Protein AF-A0A6N9C062-F1 (afdb_monomer)

Mean predicted aligned error: 14.15 Å

Solvent-accessible surface area (backbone atoms only — not comparable to full-atom values): 20048 Å² total; per-residue (Å²): 133,69,76,73,81,67,61,72,78,55,40,79,81,46,91,50,61,70,44,20,34,52,21,55,72,69,53,62,83,85,48,50,71,57,30,52,51,39,40,73,65,50,91,46,69,70,39,15,42,58,18,42,70,62,58,81,56,60,67,63,46,44,54,60,61,73,42,89,74,58,91,93,42,66,67,55,53,51,42,42,18,41,44,46,34,73,73,47,66,92,50,93,57,46,78,35,68,62,20,31,48,33,39,22,71,76,52,78,46,69,67,43,47,64,67,38,80,52,34,56,59,34,36,54,47,48,69,68,48,80,53,64,65,63,38,43,52,52,51,68,68,64,42,49,64,66,40,31,53,31,28,28,65,71,20,65,88,75,34,68,68,51,19,48,53,27,45,52,53,53,51,48,52,51,50,52,51,50,52,48,52,51,44,51,53,50,50,54,54,49,46,62,50,42,75,65,64,54,90,88,42,96,54,39,69,64,50,51,56,49,52,51,54,55,48,53,52,41,50,53,47,47,53,55,47,26,63,69,31,47,76,44,75,43,86,52,79,66,60,67,67,52,59,75,68,67,65,70,88,78,75,79,70,75,74,77,71,74,96,66,73,93,46,77,63,64,56,48,56,54,49,52,49,49,54,50,50,51,50,44,47,51,50,70,76,43,67,80,80,56,89,62,61,65,65,56,55,50,51,53,51,50,53,50,51,53,49,50,60,47,38,75,76,50,72,65,56,71,70,56,52,50,53,46,52,57,50,51,52,52,43,49,54,52,50,56,50,48,55,50,51,52,49,54,50,52,58,61,73,75,108

pLDDT: mean 88.66, std 11.9, range [42.66, 98.38]

Radius of gyration: 37.52 Å; Cα contacts (8 Å, |Δi|>4): 324; chains: 1; bounding box: 82×38×111 Å

Structure (mmCIF, N/CA/C/O backbone):
data_AF-A0A6N9C062-F1
#
_entry.id   AF-A0A6N9C062-F1
#
loop_
_atom_site.group_PDB
_atom_site.id
_atom_site.type_symbol
_atom_site.label_atom_id
_atom_site.label_alt_id
_atom_site.label_comp_id
_atom_site.label_asym_id
_atom_site.label_entity_id
_atom_site.label_seq_id
_atom_site.pdbx_PDB_ins_code
_atom_site.Cartn_x
_atom_site.Cartn_y
_atom_site.Cartn_z
_atom_site.occupancy
_atom_site.B_iso_or_equiv
_atom_site.auth_seq_id
_atom_site.auth_comp_id
_atom_site.auth_asym_id
_atom_site.auth_atom_id
_atom_site.pdbx_PDB_model_num
ATOM 1 N N . MET A 1 1 ? -23.090 7.976 60.625 1.00 50.47 1 MET A N 1
ATOM 2 C CA . MET A 1 1 ? -22.065 7.245 59.839 1.00 50.47 1 MET A CA 1
ATOM 3 C C . MET A 1 1 ? -22.376 5.749 59.607 1.00 50.47 1 MET A C 1
ATOM 5 O O . MET A 1 1 ? -21.544 5.067 59.032 1.00 50.47 1 MET A O 1
ATOM 9 N N . LEU A 1 2 ? -23.580 5.238 59.929 1.00 49.06 2 LEU A N 1
ATOM 10 C CA . LEU A 1 2 ? -23.982 3.831 59.689 1.00 49.06 2 LEU A CA 1
ATOM 11 C C . LEU A 1 2 ? -24.607 3.562 58.301 1.00 49.06 2 LEU A C 1
ATOM 13 O O . LEU A 1 2 ? -24.741 2.414 57.893 1.00 49.06 2 LEU A O 1
ATOM 17 N N . SER A 1 3 ? -24.940 4.603 57.529 1.00 47.22 3 SER A N 1
ATOM 18 C CA . SER A 1 3 ? -25.564 4.475 56.198 1.00 47.22 3 SER A CA 1
ATOM 19 C C . SER A 1 3 ? -24.627 3.950 55.100 1.00 47.22 3 SER A C 1
ATOM 21 O O . SER A 1 3 ? -25.086 3.638 54.004 1.00 47.22 3 SER A O 1
ATOM 23 N N . ARG A 1 4 ? -23.319 3.834 55.373 1.00 53.72 4 ARG A N 1
ATOM 24 C CA . ARG A 1 4 ? -22.340 3.241 54.444 1.00 53.72 4 ARG A CA 1
ATOM 25 C C . ARG A 1 4 ? -22.218 1.718 54.582 1.00 53.72 4 ARG A C 1
ATOM 27 O O . ARG A 1 4 ? -21.830 1.083 53.612 1.00 53.72 4 ARG A O 1
ATOM 34 N N . LEU A 1 5 ? -22.600 1.139 55.726 1.00 54.47 5 LEU A N 1
ATOM 35 C CA . LEU A 1 5 ? -22.515 -0.310 55.985 1.00 54.47 5 LEU A CA 1
ATOM 36 C C . LEU A 1 5 ? -23.709 -1.105 55.428 1.00 54.47 5 LEU A C 1
ATOM 38 O O . LEU A 1 5 ? -23.596 -2.305 55.220 1.00 54.47 5 LEU A O 1
ATOM 42 N N . PHE A 1 6 ? -24.821 -0.434 55.113 1.00 57.72 6 PHE A N 1
ATOM 43 C CA . PHE A 1 6 ? -26.004 -1.037 54.482 1.00 57.72 6 PHE A CA 1
ATOM 44 C C . PHE A 1 6 ? -26.252 -0.508 53.066 1.00 57.72 6 PHE A C 1
ATOM 46 O O . PHE A 1 6 ? -27.400 -0.433 52.617 1.00 57.72 6 PHE A O 1
ATOM 53 N N . ARG A 1 7 ? -25.197 -0.111 52.339 1.00 59.00 7 ARG A N 1
ATOM 54 C CA . ARG A 1 7 ? -25.345 0.140 50.901 1.00 59.00 7 ARG A CA 1
ATOM 55 C C . ARG A 1 7 ? -25.704 -1.190 50.243 1.00 59.00 7 ARG A C 1
ATOM 57 O O . ARG A 1 7 ? -24.865 -2.076 50.119 1.00 59.00 7 ARG A O 1
ATOM 64 N N . ARG A 1 8 ? -26.987 -1.340 49.897 1.00 66.31 8 ARG A N 1
ATOM 65 C CA . ARG A 1 8 ? -27.501 -2.467 49.112 1.00 66.31 8 ARG A CA 1
ATOM 66 C C . ARG A 1 8 ? -26.583 -2.654 47.908 1.00 66.31 8 ARG A C 1
ATOM 68 O O . ARG A 1 8 ? -26.268 -1.666 47.247 1.00 66.31 8 ARG A O 1
ATOM 75 N N . LYS A 1 9 ? -26.165 -3.900 47.653 1.00 70.44 9 LYS A N 1
ATOM 76 C CA . LYS A 1 9 ? -25.384 -4.233 46.458 1.00 70.44 9 LYS A CA 1
ATOM 77 C C . LYS A 1 9 ? -26.089 -3.623 45.235 1.00 70.44 9 LYS A C 1
ATOM 79 O O . LYS A 1 9 ? -27.315 -3.775 45.139 1.00 70.44 9 LYS A O 1
ATOM 84 N N . PRO A 1 10 ? -25.361 -2.894 44.373 1.00 76.12 10 PRO A N 1
ATOM 85 C CA . PRO A 1 10 ? -25.954 -2.296 43.190 1.00 76.12 10 PRO A CA 1
ATOM 86 C C . PRO A 1 10 ? -26.599 -3.397 42.341 1.00 76.12 10 PRO A C 1
ATOM 88 O O . PRO A 1 10 ? -26.093 -4.518 42.267 1.00 76.12 10 PRO A O 1
ATOM 91 N N . LYS A 1 11 ? -27.776 -3.108 41.783 1.00 87.50 11 LYS A N 1
ATOM 92 C CA . LYS A 1 11 ? -28.572 -4.076 41.021 1.00 87.50 11 LYS A CA 1
ATOM 93 C C . LYS A 1 11 ? -28.403 -3.823 39.529 1.00 87.50 11 LYS A C 1
ATOM 95 O O . LYS A 1 11 ? -28.388 -2.673 39.103 1.00 87.50 11 LYS A O 1
ATOM 100 N N . LEU A 1 12 ? -28.402 -4.894 38.737 1.00 89.25 12 LEU A N 1
ATOM 101 C CA . LEU A 1 12 ? -28.382 -4.814 37.269 1.00 89.25 12 LEU A CA 1
ATOM 102 C C . LEU A 1 12 ? -29.623 -4.121 36.683 1.00 89.25 12 LEU A C 1
ATOM 104 O O . LEU A 1 12 ? -29.603 -3.710 35.537 1.00 89.25 12 LEU A O 1
ATOM 108 N N . THR A 1 13 ? -30.696 -3.962 37.460 1.00 90.56 13 THR A N 1
ATOM 109 C CA . THR A 1 13 ? -31.937 -3.287 37.047 1.00 90.56 13 THR A CA 1
ATOM 110 C C . THR A 1 13 ? -32.099 -1.896 37.675 1.00 90.56 13 THR A C 1
ATOM 112 O O . THR A 1 13 ? -33.218 -1.391 37.749 1.00 90.56 13 THR A O 1
ATOM 115 N N . ASP A 1 14 ? -31.036 -1.308 38.240 1.00 93.00 14 ASP A N 1
ATOM 116 C CA . ASP A 1 14 ? -31.103 0.046 38.810 1.00 93.00 14 ASP A CA 1
ATOM 117 C C . ASP A 1 14 ? -31.407 1.074 37.702 1.00 93.00 14 ASP A C 1
ATOM 119 O O . ASP A 1 14 ? -30.973 0.919 36.559 1.00 93.00 14 ASP A O 1
ATOM 123 N N . ALA A 1 15 ? -32.169 2.123 38.017 1.00 91.94 15 ALA A N 1
ATOM 124 C CA . AL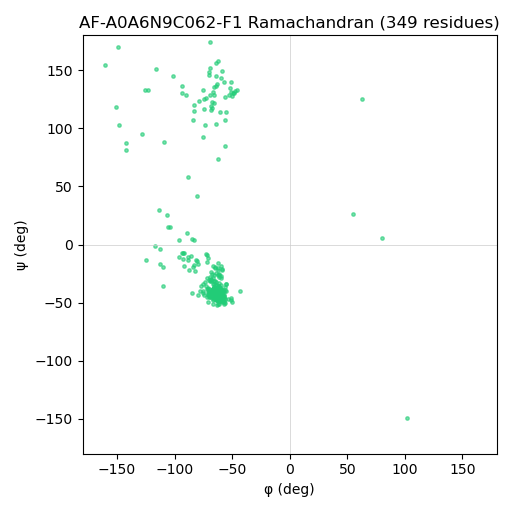A A 1 15 ? -32.501 3.164 37.046 1.00 91.94 15 ALA A CA 1
ATOM 125 C C . ALA A 1 15 ? -31.252 3.957 36.615 1.00 91.94 15 ALA A C 1
ATOM 127 O O . ALA A 1 15 ? -31.158 4.389 35.466 1.00 91.94 15 ALA A O 1
ATOM 128 N N . ASP A 1 16 ? -30.272 4.100 37.512 1.00 94.38 16 ASP A N 1
ATOM 129 C CA . ASP A 1 16 ? -29.013 4.798 37.254 1.00 94.38 16 ASP A CA 1
ATOM 130 C C . ASP A 1 16 ? -27.997 3.883 36.545 1.00 94.38 16 ASP A C 1
ATOM 132 O O . ASP A 1 16 ? -27.577 2.853 37.081 1.00 94.38 16 ASP A O 1
ATOM 136 N N . ALA A 1 17 ? -27.562 4.286 35.347 1.00 95.50 17 ALA A N 1
ATOM 137 C CA . ALA A 1 17 ? -26.579 3.556 34.547 1.00 95.50 17 ALA A CA 1
ATOM 138 C C . ALA A 1 17 ? -25.234 3.380 35.269 1.00 95.50 17 ALA A C 1
ATOM 140 O O . ALA A 1 17 ? -24.619 2.319 35.169 1.00 95.50 17 ALA A O 1
ATOM 141 N N . SER A 1 18 ? -24.802 4.365 36.065 1.00 95.19 18 SER A N 1
ATOM 142 C CA . SER A 1 18 ? -23.543 4.272 36.816 1.00 95.19 18 SER A CA 1
ATOM 143 C C . SER A 1 18 ? -23.599 3.132 37.832 1.00 95.19 18 SER A C 1
ATOM 145 O O . SER A 1 18 ? -22.660 2.346 37.949 1.00 95.19 18 SER A O 1
ATOM 147 N N . ARG A 1 19 ? -24.742 2.978 38.512 1.00 94.50 19 ARG A N 1
ATOM 148 C CA . ARG A 1 19 ? -24.969 1.874 39.454 1.00 94.50 19 ARG A CA 1
ATOM 149 C C . ARG A 1 19 ? -25.099 0.533 38.749 1.00 94.50 19 ARG A C 1
ATOM 151 O O . ARG A 1 19 ? -24.580 -0.455 39.261 1.00 94.50 19 ARG A O 1
ATOM 158 N N . ARG A 1 20 ? -25.746 0.476 37.580 1.00 96.12 20 ARG A N 1
ATOM 159 C CA . ARG A 1 20 ? -25.780 -0.758 36.775 1.00 96.12 20 ARG A CA 1
ATOM 160 C C . ARG A 1 20 ? -24.378 -1.180 36.344 1.00 96.12 20 ARG A C 1
ATOM 162 O O . ARG A 1 20 ? -24.033 -2.349 36.478 1.00 96.12 20 ARG A O 1
ATOM 169 N N . ARG A 1 21 ? -23.533 -0.237 35.921 1.00 96.31 21 ARG A N 1
ATOM 170 C CA . ARG A 1 21 ? -22.124 -0.505 35.601 1.00 96.31 21 ARG A CA 1
ATOM 171 C C . ARG A 1 21 ? -21.349 -1.027 36.813 1.00 96.31 21 ARG A C 1
ATOM 173 O O . ARG A 1 21 ? -20.632 -2.013 36.683 1.00 96.31 21 ARG A O 1
ATOM 180 N N . GLU A 1 22 ? -21.506 -0.412 37.987 1.00 94.56 22 GLU A N 1
ATOM 181 C CA . GLU A 1 22 ? -20.910 -0.925 39.233 1.00 94.56 22 GLU A CA 1
ATOM 182 C C . GLU A 1 22 ? -21.389 -2.347 39.553 1.00 94.56 22 GLU A C 1
ATOM 184 O O . GLU A 1 22 ? -20.585 -3.184 39.960 1.00 94.56 22 GLU A O 1
ATOM 189 N N . ALA A 1 23 ? -22.675 -2.642 39.332 1.00 94.69 23 ALA A N 1
ATOM 190 C CA . ALA A 1 23 ? -23.224 -3.982 39.509 1.00 94.69 23 ALA A CA 1
ATOM 191 C C . ALA A 1 23 ? -22.548 -4.995 38.576 1.00 94.69 23 ALA A C 1
ATOM 193 O O . ALA A 1 23 ? -22.114 -6.036 39.055 1.00 94.69 23 ALA A O 1
ATOM 194 N N . VAL A 1 24 ? -22.397 -4.673 37.285 1.00 96.19 24 VAL A N 1
ATOM 195 C CA . VAL A 1 24 ? -21.700 -5.523 36.301 1.00 96.19 24 VAL A CA 1
ATOM 196 C C . VAL A 1 24 ? -20.263 -5.812 36.730 1.00 96.19 24 VAL A C 1
ATOM 198 O O . VAL A 1 24 ? -19.820 -6.954 36.672 1.00 96.19 24 VAL A O 1
ATOM 201 N N . LEU A 1 25 ? -19.532 -4.795 37.193 1.00 94.38 25 LEU A N 1
ATOM 202 C CA . LEU A 1 25 ? -18.145 -4.957 37.642 1.00 94.38 25 LEU A CA 1
ATOM 203 C C . LEU A 1 25 ? -18.021 -5.786 38.929 1.00 94.38 25 LEU A C 1
ATOM 205 O O . LEU A 1 25 ? -16.965 -6.364 39.176 1.00 94.38 25 LEU A O 1
ATOM 209 N N . ALA A 1 26 ? -19.079 -5.841 39.740 1.00 94.19 26 ALA A N 1
ATOM 210 C CA . ALA A 1 26 ? -19.129 -6.626 40.969 1.00 94.19 26 ALA A CA 1
ATOM 211 C C . ALA A 1 26 ? -19.554 -8.092 40.756 1.00 94.19 26 ALA A C 1
ATOM 213 O O . ALA A 1 26 ? -19.472 -8.866 41.712 1.00 94.19 26 ALA A O 1
ATOM 214 N N . LEU A 1 27 ? -20.017 -8.466 39.555 1.00 93.31 27 LEU A N 1
ATOM 215 C CA . LEU A 1 27 ? -20.357 -9.850 39.215 1.00 93.31 27 LEU A CA 1
ATOM 216 C C . LEU A 1 27 ? -19.102 -10.726 39.105 1.00 93.31 27 LEU A C 1
ATOM 218 O O . LEU A 1 27 ? -18.036 -10.297 38.635 1.00 93.31 27 LEU A O 1
ATOM 222 N N . ASP A 1 28 ? -19.258 -11.986 39.494 1.00 93.38 28 ASP A N 1
ATOM 223 C CA . ASP A 1 28 ? -18.213 -12.993 39.389 1.00 93.38 28 ASP A CA 1
ATOM 224 C C . ASP A 1 28 ? -17.930 -13.360 37.923 1.00 93.38 28 ASP A C 1
ATOM 226 O O . ASP A 1 28 ? -18.792 -13.274 37.049 1.00 93.38 28 ASP A O 1
ATOM 230 N N . ALA A 1 29 ? -16.699 -13.786 37.632 1.00 92.00 29 ALA A N 1
ATOM 231 C CA . ALA A 1 29 ? -16.305 -14.175 36.279 1.00 92.00 29 ALA A CA 1
ATOM 232 C C . ALA A 1 29 ? -17.116 -15.368 35.731 1.00 92.00 29 ALA A C 1
ATOM 234 O O . ALA A 1 29 ? -17.263 -15.492 34.514 1.00 92.00 29 ALA A O 1
ATOM 235 N N . SER A 1 30 ? -17.661 -16.222 36.603 1.00 93.12 30 SER A N 1
ATOM 236 C CA . SER A 1 30 ? -18.531 -17.344 36.229 1.00 93.12 30 SER A CA 1
ATOM 237 C C . SER A 1 30 ? -19.932 -16.921 35.765 1.00 93.12 30 SER A C 1
ATOM 239 O O . SER A 1 30 ? -20.615 -17.704 35.105 1.00 93.12 30 SER A O 1
ATOM 241 N N . GLU A 1 31 ? -20.357 -15.677 36.014 1.00 93.62 31 GLU A N 1
ATOM 242 C CA . GLU A 1 31 ? -21.695 -15.166 35.675 1.00 93.62 31 GLU A CA 1
ATOM 243 C C . GLU A 1 31 ? -21.827 -14.745 34.191 1.00 93.62 31 GLU A C 1
ATOM 245 O O . GLU A 1 31 ? -22.449 -13.735 33.859 1.00 93.62 31 GLU A O 1
ATOM 250 N N . GLN A 1 32 ? -21.275 -15.537 33.261 1.00 94.38 32 GLN A N 1
ATOM 251 C CA . GLN A 1 32 ? -21.225 -15.225 31.820 1.00 94.38 32 GLN A CA 1
ATOM 252 C C . GLN A 1 32 ? -22.607 -14.957 31.203 1.00 94.38 32 GLN A C 1
ATOM 254 O O . GLN A 1 32 ? -22.756 -14.047 30.390 1.00 94.38 32 GLN A O 1
ATOM 259 N N . ALA A 1 33 ? -23.646 -15.679 31.635 1.00 94.06 33 ALA A N 1
ATOM 260 C CA . ALA A 1 33 ? -25.015 -15.446 31.172 1.00 94.06 33 ALA A CA 1
ATOM 261 C C . ALA A 1 33 ? -25.537 -14.041 31.533 1.00 94.06 33 ALA A C 1
ATOM 263 O O . ALA A 1 33 ? -26.250 -13.425 30.740 1.00 94.06 33 ALA A O 1
ATOM 264 N N . ALA A 1 34 ? -25.155 -13.510 32.701 1.00 94.38 34 ALA A N 1
ATOM 265 C CA . ALA A 1 34 ? -25.531 -12.162 33.116 1.00 94.38 34 ALA A CA 1
ATOM 266 C C . ALA A 1 34 ? -24.795 -11.101 32.285 1.00 94.38 34 ALA A C 1
ATOM 268 O O . ALA A 1 34 ? -25.426 -10.148 31.828 1.00 94.38 34 ALA A O 1
ATOM 269 N N . PHE A 1 35 ? -23.494 -11.291 32.020 1.00 96.12 35 PHE A N 1
ATOM 270 C CA . PHE A 1 35 ? -22.743 -10.404 31.123 1.00 96.12 35 PHE A CA 1
ATOM 271 C C . PHE A 1 35 ? -23.361 -10.359 29.726 1.00 96.12 35 PHE A C 1
ATOM 273 O O . PHE A 1 35 ? -23.530 -9.276 29.176 1.00 96.12 35 PHE A O 1
ATOM 280 N N . LEU A 1 36 ? -23.770 -11.507 29.182 1.00 94.62 36 LEU A N 1
ATOM 281 C CA . LEU A 1 36 ? -24.398 -11.579 27.862 1.00 94.62 36 LEU A CA 1
ATOM 282 C C . LEU A 1 36 ? -25.738 -10.851 27.796 1.00 94.62 36 LEU A C 1
ATOM 284 O O . LEU A 1 36 ? -25.967 -10.095 26.853 1.00 94.62 36 LEU A O 1
ATOM 288 N N . GLY A 1 37 ? -26.601 -11.039 28.798 1.00 93.44 37 GLY A N 1
ATOM 289 C CA . GLY A 1 37 ? -27.879 -10.327 28.866 1.00 93.44 37 GLY A CA 1
ATOM 290 C C . GLY A 1 37 ? -27.681 -8.811 28.909 1.00 93.44 37 GLY A C 1
ATOM 291 O O . GLY A 1 37 ? -28.276 -8.078 28.125 1.00 93.44 37 GLY A O 1
ATOM 292 N N . VAL A 1 38 ? -26.771 -8.331 29.761 1.00 95.44 38 VAL A N 1
ATOM 293 C CA . VAL A 1 38 ? -26.481 -6.892 29.869 1.00 95.44 38 VAL A CA 1
ATOM 294 C C . VAL A 1 38 ? -25.844 -6.346 28.590 1.00 95.44 38 VAL A C 1
ATOM 296 O O . VAL A 1 38 ? -26.228 -5.274 28.126 1.00 95.44 38 VAL A O 1
ATOM 299 N N . ALA A 1 39 ? -24.899 -7.077 27.997 1.00 94.69 39 ALA A N 1
ATOM 300 C CA . ALA A 1 39 ? -24.226 -6.677 26.766 1.00 94.69 39 ALA A CA 1
ATOM 301 C C . ALA A 1 39 ? -25.201 -6.526 25.588 1.00 94.69 39 ALA A C 1
ATOM 303 O O . ALA A 1 39 ? -25.016 -5.624 24.770 1.00 94.69 39 ALA A O 1
ATOM 304 N N . ARG A 1 40 ? -26.236 -7.375 25.510 1.00 92.00 40 ARG A N 1
ATOM 305 C CA . ARG A 1 40 ? -27.269 -7.311 24.467 1.00 92.00 40 ARG A CA 1
ATOM 306 C C . ARG A 1 40 ? -28.320 -6.240 24.730 1.00 92.00 40 ARG A C 1
ATOM 308 O O . ARG A 1 40 ? -28.679 -5.517 23.802 1.00 92.00 40 ARG A O 1
ATOM 315 N N . ASP A 1 41 ? -28.804 -6.116 25.961 1.00 91.38 41 ASP A N 1
ATOM 316 C CA . ASP A 1 41 ? -30.094 -5.460 26.196 1.00 91.38 41 ASP A CA 1
ATOM 317 C C . ASP A 1 41 ? -30.014 -4.125 26.943 1.00 91.38 41 ASP A C 1
ATOM 319 O O . ASP A 1 41 ? -30.971 -3.350 26.868 1.00 91.38 41 ASP A O 1
ATOM 323 N N . ASP A 1 42 ? -28.903 -3.798 27.622 1.00 94.19 42 ASP A N 1
ATOM 324 C CA . ASP A 1 42 ? -28.840 -2.541 28.380 1.00 94.19 42 ASP A CA 1
ATOM 325 C C . ASP A 1 42 ? -28.955 -1.329 27.447 1.00 94.19 42 ASP A C 1
ATOM 327 O O . ASP A 1 42 ? -28.357 -1.274 26.368 1.00 94.19 42 ASP A O 1
ATOM 331 N N . ALA A 1 43 ? -29.733 -0.333 27.869 1.00 92.00 43 ALA A N 1
ATOM 332 C CA . ALA A 1 43 ? -29.936 0.895 27.112 1.00 92.00 43 ALA A CA 1
ATOM 333 C C . ALA A 1 43 ? -28.658 1.750 27.042 1.00 92.00 43 ALA A C 1
ATOM 335 O O . ALA A 1 43 ? -28.413 2.413 26.031 1.00 92.00 43 ALA A O 1
ATOM 336 N N . ASP A 1 44 ? -27.814 1.701 28.074 1.00 94.62 44 ASP A N 1
ATOM 337 C CA . ASP A 1 44 ? -26.620 2.532 28.191 1.00 94.62 44 ASP A CA 1
ATOM 338 C C . ASP A 1 44 ? -25.381 1.871 27.563 1.00 94.62 44 ASP A C 1
ATOM 340 O O . ASP A 1 44 ? -25.028 0.729 27.865 1.00 94.62 44 ASP A O 1
ATOM 344 N N . ALA A 1 45 ? -24.687 2.608 26.691 1.00 93.69 45 ALA A N 1
ATOM 345 C CA . ALA A 1 45 ? -23.514 2.106 25.974 1.00 93.69 45 ALA A CA 1
ATOM 346 C C . ALA A 1 45 ? -22.340 1.761 26.900 1.00 93.69 45 ALA A C 1
ATOM 348 O O . ALA A 1 45 ? -21.631 0.785 26.657 1.00 93.69 45 ALA A O 1
ATOM 349 N N . THR A 1 46 ? -22.149 2.518 27.982 1.00 95.12 46 THR A N 1
ATOM 350 C CA . THR A 1 46 ? -21.039 2.297 28.915 1.00 95.12 46 THR A CA 1
ATOM 351 C C . THR A 1 46 ? -21.266 1.062 29.783 1.00 95.12 46 THR A C 1
ATOM 353 O O . THR A 1 46 ? -20.308 0.360 30.111 1.00 95.12 46 THR A O 1
ATOM 356 N N . VAL A 1 47 ? -22.527 0.755 30.109 1.00 96.31 47 VAL A N 1
ATOM 357 C CA . VAL A 1 47 ? -22.903 -0.479 30.811 1.00 96.31 47 VAL A CA 1
ATOM 358 C C . VAL A 1 47 ? -22.714 -1.689 29.894 1.00 96.31 47 VAL A C 1
ATOM 360 O O . VAL A 1 47 ? -22.089 -2.666 30.312 1.00 96.31 47 VAL A O 1
ATOM 363 N N . ARG A 1 48 ? -23.151 -1.606 28.624 1.00 95.81 48 ARG A N 1
ATOM 364 C CA . ARG A 1 48 ? -22.904 -2.664 27.624 1.00 95.81 48 ARG A CA 1
ATOM 365 C C . ARG A 1 48 ? -21.413 -2.938 27.443 1.00 95.81 48 ARG A C 1
ATOM 367 O O . ARG A 1 48 ? -20.997 -4.088 27.524 1.00 95.81 48 ARG A O 1
ATOM 374 N N . ALA A 1 49 ? -20.600 -1.896 27.254 1.00 95.94 49 ALA A N 1
ATOM 375 C CA . ALA A 1 49 ? -19.152 -2.034 27.091 1.00 95.94 49 ALA A CA 1
ATOM 376 C C . ALA A 1 49 ? -18.489 -2.688 28.317 1.00 95.94 49 ALA A C 1
ATOM 378 O O . ALA A 1 49 ? -17.640 -3.566 28.165 1.00 95.94 49 ALA A O 1
ATOM 379 N N . ALA A 1 50 ? -18.914 -2.322 29.534 1.00 96.06 50 ALA A N 1
ATOM 380 C CA . ALA A 1 50 ? -18.422 -2.951 30.759 1.00 96.06 50 ALA A CA 1
ATOM 381 C C . ALA A 1 50 ? -18.777 -4.444 30.835 1.00 96.06 50 ALA A C 1
ATOM 383 O O . ALA A 1 50 ? -17.957 -5.235 31.293 1.00 96.06 50 ALA A O 1
ATOM 384 N N . ALA A 1 51 ? -19.966 -4.839 30.371 1.00 97.12 51 ALA A N 1
ATOM 385 C CA . ALA A 1 51 ? -20.363 -6.242 30.308 1.00 97.12 51 ALA A CA 1
ATOM 386 C C . ALA A 1 51 ? -19.575 -7.012 29.235 1.00 97.12 51 ALA A C 1
ATOM 388 O O . ALA A 1 51 ? -19.067 -8.095 29.516 1.00 97.12 51 ALA A O 1
ATOM 389 N N . ILE A 1 52 ? -19.388 -6.427 28.046 1.00 97.44 52 ILE A N 1
ATOM 390 C CA . ILE A 1 52 ? -18.602 -7.014 26.947 1.00 97.44 52 ILE A CA 1
ATOM 391 C C . ILE A 1 52 ? -17.164 -7.306 27.382 1.00 97.44 52 ILE A C 1
ATOM 393 O O . ILE A 1 52 ? -16.668 -8.406 27.153 1.00 97.44 52 ILE A O 1
ATOM 397 N N . ALA A 1 53 ? -16.524 -6.373 28.093 1.00 96.25 53 ALA A N 1
ATOM 398 C CA . ALA A 1 53 ? -15.167 -6.547 28.613 1.00 96.25 53 ALA A CA 1
ATOM 399 C C . ALA A 1 53 ? -15.017 -7.743 29.580 1.00 96.25 53 ALA A C 1
ATOM 401 O O . ALA A 1 53 ? -13.905 -8.206 29.835 1.00 96.25 53 ALA A O 1
ATOM 402 N N . ARG A 1 54 ? -16.126 -8.248 30.136 1.00 96.50 54 ARG A N 1
ATOM 403 C CA . ARG A 1 54 ? -16.161 -9.392 31.061 1.00 96.50 54 ARG A CA 1
ATOM 404 C C . ARG A 1 54 ? -16.473 -10.723 30.371 1.00 96.50 54 ARG A C 1
ATOM 406 O O . ARG A 1 54 ? -16.300 -11.772 30.996 1.00 96.50 54 ARG A O 1
ATOM 413 N N . ILE A 1 55 ? -16.884 -10.703 29.102 1.00 96.38 55 ILE A N 1
ATOM 414 C CA . ILE A 1 55 ? -17.103 -11.917 28.312 1.00 96.38 55 ILE A CA 1
ATOM 415 C C . ILE A 1 55 ? -15.744 -12.497 27.904 1.00 96.38 55 ILE A C 1
ATOM 417 O O . ILE A 1 55 ? -14.841 -11.775 27.463 1.00 96.38 55 ILE A O 1
ATOM 421 N N . THR A 1 56 ? -15.586 -13.808 28.089 1.00 94.38 56 THR A N 1
ATOM 422 C CA . THR A 1 56 ? -14.318 -14.514 27.836 1.00 94.38 56 THR A CA 1
ATOM 423 C C . THR A 1 56 ? -14.348 -15.444 26.629 1.00 94.38 56 THR A C 1
ATOM 4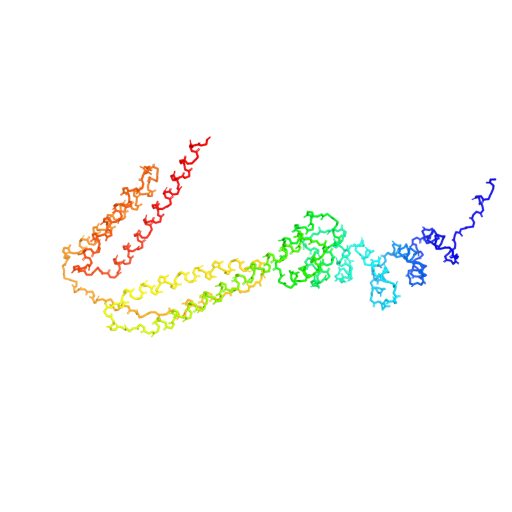25 O O . THR A 1 56 ? -13.277 -15.770 26.135 1.00 94.38 56 THR A O 1
ATOM 428 N N . SER A 1 57 ? -15.524 -15.858 26.140 1.00 95.12 57 SER A N 1
ATOM 429 C CA . SER A 1 57 ? -15.648 -16.720 24.952 1.00 95.12 57 SER A CA 1
ATOM 430 C C . SER A 1 57 ? -15.591 -15.888 23.663 1.00 95.12 57 SER A C 1
ATOM 432 O O . SER A 1 57 ? -16.519 -15.105 23.414 1.00 95.12 57 SER A O 1
ATOM 434 N N . PRO A 1 58 ? -14.557 -16.072 22.816 1.00 95.94 58 PRO A N 1
ATOM 435 C CA . PRO A 1 58 ? -14.494 -15.439 21.503 1.00 95.94 58 PRO A CA 1
ATOM 436 C C . PRO A 1 58 ? -15.651 -15.854 20.591 1.00 95.94 58 PRO A C 1
ATOM 438 O O . PRO A 1 58 ? -16.128 -15.042 19.808 1.00 95.94 58 PRO A O 1
ATOM 441 N N . GLU A 1 59 ? -16.139 -17.091 20.700 1.00 95.44 59 GLU A N 1
ATOM 442 C CA . GLU A 1 59 ? -17.253 -17.599 19.894 1.00 95.44 59 GLU A CA 1
ATOM 443 C C . GLU A 1 59 ? -18.544 -16.855 20.204 1.00 95.44 59 GLU A C 1
ATOM 445 O O . GLU A 1 59 ? -19.297 -16.492 19.303 1.00 95.44 59 GLU A O 1
ATOM 450 N N . THR A 1 60 ? -18.779 -16.588 21.487 1.00 95.00 60 THR A N 1
ATOM 451 C CA . THR A 1 60 ? -19.971 -15.867 21.922 1.00 95.00 60 THR A CA 1
ATOM 452 C C . THR A 1 60 ? -19.920 -14.404 21.483 1.00 95.00 60 THR A C 1
ATOM 454 O O . THR A 1 60 ? -20.911 -13.872 20.988 1.00 95.00 60 THR A O 1
ATOM 457 N N . LEU A 1 61 ? -18.757 -13.762 21.619 1.00 96.44 61 LEU A N 1
ATOM 458 C CA . LEU A 1 61 ? -18.533 -12.398 21.134 1.00 96.44 61 LEU A CA 1
ATOM 459 C C . LEU A 1 61 ? -18.652 -12.304 19.609 1.00 96.44 61 LEU A C 1
ATOM 461 O O . LEU A 1 61 ? -19.268 -11.372 19.104 1.00 96.44 61 LEU A O 1
ATOM 465 N N . GLY A 1 62 ? -18.102 -13.276 18.883 1.00 94.81 62 GLY A N 1
ATOM 466 C CA . GLY A 1 62 ? -18.190 -13.348 17.429 1.00 94.81 62 GLY A CA 1
ATOM 467 C C . GLY A 1 62 ? -19.623 -13.514 16.936 1.00 94.81 62 GLY A C 1
ATOM 468 O O . GLY A 1 62 ? -20.053 -12.765 16.067 1.00 94.81 62 GLY A O 1
ATOM 469 N N . ALA A 1 63 ? -20.409 -14.390 17.571 1.00 93.50 63 ALA A N 1
ATOM 470 C CA . ALA A 1 63 ? -21.833 -14.518 17.267 1.00 93.50 63 ALA A CA 1
ATOM 471 C C . ALA A 1 63 ? -22.589 -13.190 17.457 1.00 93.50 63 ALA A C 1
ATOM 473 O O . ALA A 1 63 ? -23.413 -12.831 16.624 1.00 93.50 63 ALA A O 1
ATOM 474 N N . MET A 1 64 ? -22.271 -12.422 18.508 1.00 93.81 64 MET A N 1
ATOM 475 C CA . MET A 1 64 ? -22.856 -11.091 18.722 1.00 93.81 64 MET A CA 1
ATOM 476 C C . MET A 1 64 ? -22.412 -10.052 17.682 1.00 93.81 64 MET A C 1
ATOM 478 O O . MET A 1 64 ? -23.117 -9.069 17.473 1.00 93.81 64 MET A O 1
ATOM 482 N N . LEU A 1 65 ? -21.244 -10.232 17.063 1.00 92.44 65 LEU A N 1
ATOM 483 C CA . LEU A 1 65 ? -20.734 -9.341 16.022 1.00 92.44 65 LEU A CA 1
ATOM 484 C C . LEU A 1 65 ? -21.459 -9.549 14.685 1.00 92.44 65 LEU A C 1
ATOM 486 O O . LEU A 1 65 ? -21.677 -8.581 13.960 1.00 92.44 65 LEU A O 1
ATOM 490 N N . ASP A 1 66 ? -21.855 -10.791 14.400 1.00 91.06 66 ASP A N 1
ATOM 491 C CA . ASP A 1 66 ? -22.615 -11.173 13.204 1.00 91.06 66 ASP A CA 1
ATOM 492 C C . ASP A 1 66 ? -24.124 -10.867 13.332 1.00 91.06 66 ASP A C 1
ATOM 494 O O . ASP A 1 66 ? -24.853 -10.837 12.336 1.00 91.06 66 ASP A O 1
ATOM 498 N N . GLU A 1 67 ? -24.620 -10.630 14.553 1.00 89.94 67 GLU A N 1
ATOM 499 C CA . GLU A 1 67 ? -26.006 -10.227 14.799 1.00 89.94 67 GLU A CA 1
ATOM 500 C C . GLU A 1 67 ? -26.290 -8.827 14.198 1.00 89.94 67 GLU A C 1
ATOM 502 O O . GLU A 1 67 ? -25.512 -7.884 14.393 1.00 89.94 67 GLU A O 1
ATOM 507 N N . PRO A 1 68 ? -27.434 -8.626 13.505 1.00 85.94 68 PRO A N 1
ATOM 508 C CA . PRO A 1 68 ? -27.823 -7.314 13.001 1.00 85.94 68 PRO A CA 1
ATOM 509 C C . PRO A 1 68 ? -27.866 -6.282 14.129 1.00 85.94 68 PRO A C 1
ATOM 511 O O . PRO A 1 68 ? -28.693 -6.357 15.039 1.00 85.94 68 PRO A O 1
ATOM 514 N N . THR A 1 69 ? -26.977 -5.295 14.066 1.00 85.50 69 THR A N 1
ATOM 515 C CA . THR A 1 69 ? -26.866 -4.287 15.121 1.00 85.50 69 THR A CA 1
ATOM 516 C C . THR A 1 69 ? -28.032 -3.297 15.033 1.00 85.50 69 THR A C 1
ATOM 518 O O . THR A 1 69 ? -28.220 -2.668 13.986 1.00 85.50 69 THR A O 1
ATOM 521 N N . PRO A 1 70 ? -28.809 -3.094 16.115 1.00 84.75 70 PRO A N 1
ATOM 522 C CA . PRO A 1 70 ? -29.871 -2.096 16.128 1.00 84.75 70 PRO A CA 1
ATOM 523 C C . PRO A 1 70 ? -29.343 -0.678 15.844 1.00 84.75 70 PRO A C 1
ATOM 525 O O . PRO A 1 70 ? -28.218 -0.346 16.240 1.00 84.75 70 PRO A O 1
ATOM 528 N N . PRO A 1 71 ? -30.151 0.204 15.225 1.00 83.31 71 PRO A N 1
ATOM 529 C CA . PRO A 1 71 ? -29.770 1.595 15.004 1.00 83.31 71 PRO A CA 1
ATOM 530 C C . PRO A 1 71 ? -29.306 2.266 16.305 1.00 83.31 71 PRO A C 1
ATOM 532 O O . PRO A 1 71 ? -29.935 2.116 17.351 1.00 83.31 71 PRO A O 1
ATOM 535 N N . GLY A 1 72 ? -28.195 3.003 16.247 1.00 81.69 72 GLY A N 1
ATOM 536 C CA . GLY A 1 72 ? -27.631 3.690 17.416 1.00 81.69 72 GLY A CA 1
ATOM 537 C C . GLY A 1 72 ? -26.800 2.809 18.358 1.00 81.69 72 GLY A C 1
ATOM 538 O O . GLY A 1 72 ? -26.357 3.298 19.393 1.00 81.69 72 GLY A O 1
ATOM 539 N N . ARG A 1 73 ? -26.542 1.537 18.017 1.00 87.00 73 ARG A N 1
ATOM 540 C CA . ARG A 1 73 ? -25.678 0.635 18.806 1.00 87.00 73 ARG A CA 1
ATOM 541 C C . ARG A 1 73 ? -24.310 0.353 18.174 1.00 87.00 73 ARG A C 1
ATOM 543 O O . ARG A 1 73 ? -23.687 -0.652 18.493 1.00 87.00 73 ARG A O 1
ATOM 550 N N . GLY A 1 74 ? -23.799 1.258 17.338 1.00 83.88 74 GLY A N 1
ATOM 551 C CA . GLY A 1 74 ? -22.462 1.122 16.734 1.00 83.88 74 GLY A CA 1
ATOM 552 C C . GLY A 1 74 ? -21.333 0.944 17.762 1.00 83.88 74 GLY A C 1
ATOM 553 O O . GLY A 1 74 ? -20.415 0.159 17.537 1.00 83.88 74 GLY A O 1
ATOM 554 N N . ASP A 1 75 ? -21.449 1.576 18.933 1.00 88.50 75 ASP A N 1
ATOM 555 C CA . ASP A 1 75 ? -20.482 1.430 20.032 1.00 88.50 75 ASP A CA 1
ATOM 556 C C . ASP A 1 75 ? -20.377 -0.014 20.549 1.00 88.50 75 ASP A C 1
ATOM 558 O O . ASP A 1 75 ? -19.330 -0.426 21.044 1.00 88.50 75 ASP A O 1
ATOM 562 N N . GLN A 1 76 ? -21.452 -0.801 20.423 1.00 92.56 76 GLN A N 1
ATOM 563 C CA . GLN A 1 76 ? -21.468 -2.206 20.825 1.00 92.56 76 GLN A CA 1
ATOM 564 C C . GLN A 1 76 ? -20.554 -3.041 19.922 1.00 92.56 76 GLN A C 1
ATOM 566 O O . GLN A 1 76 ? -19.743 -3.810 20.427 1.00 92.56 76 GLN A O 1
ATOM 571 N N . VAL A 1 77 ? -20.642 -2.842 18.603 1.00 93.69 77 VAL A N 1
ATOM 572 C CA . VAL A 1 77 ? -19.781 -3.503 17.607 1.00 93.69 77 VAL A CA 1
ATOM 573 C C . VAL A 1 77 ? -18.315 -3.169 17.864 1.00 93.69 77 VAL A C 1
ATOM 575 O O . VAL A 1 77 ? -17.473 -4.064 17.872 1.00 93.69 77 VAL A O 1
ATOM 578 N N . ALA A 1 78 ? -18.014 -1.894 18.131 1.00 92.50 78 ALA A N 1
ATOM 579 C CA . ALA A 1 78 ? -16.660 -1.460 18.461 1.00 92.50 78 ALA A CA 1
ATOM 580 C C . ALA A 1 78 ? -16.142 -2.141 19.739 1.00 92.50 78 ALA A C 1
ATOM 582 O O . ALA A 1 78 ? -15.058 -2.715 19.716 1.00 92.50 78 ALA A O 1
ATOM 583 N N . ALA A 1 79 ? -16.935 -2.163 20.815 1.00 95.38 79 ALA A N 1
ATOM 584 C CA . ALA A 1 79 ? -16.551 -2.806 22.071 1.00 95.38 79 ALA A CA 1
ATOM 585 C C . ALA A 1 79 ? -16.345 -4.327 21.930 1.00 95.38 79 ALA A C 1
ATOM 587 O O . ALA A 1 79 ? -15.408 -4.872 22.510 1.00 95.38 79 ALA A O 1
ATOM 588 N N . ILE A 1 80 ? -17.189 -5.017 21.151 1.00 96.81 80 ILE A N 1
ATOM 589 C CA . ILE A 1 80 ? -17.030 -6.452 20.860 1.00 96.81 80 ILE A CA 1
ATOM 590 C C . ILE A 1 80 ? -15.732 -6.694 20.087 1.00 96.81 80 ILE A C 1
ATOM 592 O O . ILE A 1 80 ? -14.957 -7.578 20.447 1.00 96.81 80 ILE A O 1
ATOM 596 N N . ALA A 1 81 ? -15.479 -5.904 19.043 1.00 96.25 81 ALA A N 1
ATOM 597 C CA . ALA A 1 81 ? -14.286 -6.039 18.218 1.00 96.25 81 ALA A CA 1
ATOM 598 C C . ALA A 1 81 ? -12.996 -5.749 18.997 1.00 96.25 81 ALA A C 1
ATOM 600 O O . ALA A 1 81 ? -12.021 -6.484 18.846 1.00 96.25 81 ALA A O 1
ATOM 601 N N . ASP A 1 82 ? -13.005 -4.722 19.849 1.00 95.81 82 ASP A N 1
ATOM 602 C CA . ASP A 1 82 ? -11.888 -4.384 20.733 1.00 95.81 82 ASP A CA 1
ATOM 603 C C . ASP A 1 82 ? -11.635 -5.526 21.729 1.00 95.81 82 ASP A C 1
ATOM 605 O O . ASP A 1 82 ? -10.497 -5.965 21.895 1.00 95.81 82 ASP A O 1
ATOM 609 N N . ARG A 1 83 ? -12.695 -6.110 22.302 1.00 96.81 83 ARG A N 1
ATOM 610 C CA . ARG A 1 83 ? -12.557 -7.261 23.199 1.00 96.81 83 ARG A CA 1
ATOM 611 C C . ARG A 1 83 ? -12.021 -8.508 22.493 1.00 96.81 83 ARG A C 1
ATOM 613 O O . ARG A 1 83 ? -11.162 -9.192 23.040 1.00 96.81 83 ARG A O 1
ATOM 620 N N . LEU A 1 84 ? -12.503 -8.814 21.290 1.00 97.00 84 LEU A N 1
ATOM 621 C CA . LEU A 1 84 ? -11.971 -9.914 20.480 1.00 97.00 84 LEU A CA 1
ATOM 622 C C . LEU A 1 84 ? -10.490 -9.688 20.149 1.00 97.00 84 LEU A C 1
ATOM 624 O O . LEU A 1 84 ? -9.692 -10.608 20.275 1.00 97.00 84 LEU A O 1
ATOM 628 N N . ALA A 1 85 ? -10.102 -8.457 19.811 1.00 95.75 85 ALA A N 1
ATOM 629 C CA . ALA A 1 85 ? -8.706 -8.106 19.568 1.00 95.75 85 ALA A CA 1
ATOM 630 C C . ALA A 1 85 ? -7.813 -8.321 20.807 1.00 95.75 85 ALA A C 1
ATOM 632 O O . ALA A 1 85 ? -6.690 -8.809 20.667 1.00 95.75 85 ALA A O 1
ATOM 633 N N . GLU A 1 86 ? -8.308 -8.014 22.012 1.00 95.88 86 GLU A N 1
ATOM 634 C CA . GLU A 1 86 ? -7.613 -8.285 23.281 1.00 95.88 86 GLU A CA 1
ATOM 635 C C . GLU A 1 86 ? -7.445 -9.782 23.578 1.00 95.88 86 GLU A C 1
ATOM 637 O O . GLU A 1 86 ? -6.444 -10.175 24.179 1.00 95.88 86 GLU A O 1
ATOM 642 N N . LEU A 1 87 ? -8.408 -10.618 23.175 1.00 94.69 87 LEU A N 1
ATOM 643 C CA . LEU A 1 87 ? -8.358 -12.074 23.366 1.00 94.69 87 LEU A CA 1
ATOM 644 C C . LEU A 1 87 ? -7.349 -12.767 22.430 1.00 94.69 87 LEU A C 1
ATOM 646 O O . LEU A 1 87 ? -7.045 -13.944 22.621 1.00 94.69 87 LEU A O 1
ATOM 650 N N . GLY A 1 88 ? -6.773 -12.038 21.471 1.00 91.62 88 GLY A N 1
ATOM 651 C CA . GLY A 1 88 ? -5.669 -12.493 20.632 1.00 91.62 88 GLY A CA 1
ATOM 652 C C . GLY A 1 88 ? -6.107 -12.921 19.234 1.00 91.62 88 GLY A C 1
ATOM 653 O O . GLY A 1 88 ? -7.007 -12.341 18.640 1.00 91.62 88 GLY A O 1
ATOM 654 N N . SER A 1 89 ? -5.394 -13.886 18.649 1.00 90.50 89 SER A N 1
ATOM 655 C CA . SER A 1 89 ? -5.647 -14.363 17.280 1.00 90.50 89 SER A CA 1
ATOM 656 C C . SER A 1 89 ? -6.061 -15.829 17.192 1.00 90.50 89 SER A C 1
ATOM 658 O O . SER A 1 89 ? -6.296 -16.316 16.091 1.00 90.50 89 SER A O 1
ATOM 660 N N . ASP A 1 90 ? -6.129 -16.533 18.320 1.00 93.00 90 ASP A N 1
ATOM 661 C CA . ASP A 1 90 ? -6.451 -17.961 18.379 1.00 93.00 90 ASP A CA 1
ATOM 662 C C . ASP A 1 90 ? -7.969 -18.181 18.473 1.00 93.00 90 ASP A C 1
ATOM 664 O O . ASP A 1 90 ? -8.491 -18.698 19.456 1.00 93.00 90 ASP A O 1
ATOM 668 N N . HIS A 1 91 ? -8.703 -17.667 17.482 1.00 93.56 91 HIS A N 1
ATOM 669 C CA . HIS A 1 91 ? -10.153 -17.835 17.367 1.00 93.56 91 HIS A CA 1
ATOM 670 C C . HIS A 1 91 ? -10.638 -17.565 15.929 1.00 93.56 91 HIS A C 1
ATOM 672 O O . HIS A 1 91 ? -10.022 -16.779 15.202 1.00 93.56 91 HIS A O 1
ATOM 678 N N . PRO A 1 92 ? -11.782 -18.137 15.500 1.00 93.56 92 PRO A N 1
ATOM 679 C CA . PRO A 1 92 ? -12.263 -18.025 14.114 1.00 93.56 92 PRO A CA 1
ATOM 680 C C . PRO A 1 92 ? -12.558 -16.583 13.667 1.00 93.56 92 PRO A C 1
ATOM 682 O O . PRO A 1 92 ? -12.441 -16.255 12.491 1.00 93.56 92 PRO A O 1
ATOM 685 N N . PHE A 1 93 ? -12.881 -15.693 14.608 1.00 95.38 93 PHE A N 1
ATOM 686 C CA . PHE A 1 93 ? -13.197 -14.287 14.324 1.00 95.38 93 PHE A CA 1
ATOM 687 C C . PHE A 1 93 ? -11.968 -13.368 14.193 1.00 95.38 93 PHE A C 1
ATOM 689 O O . PHE A 1 93 ? -12.125 -12.160 14.030 1.00 95.38 93 PHE A O 1
ATOM 696 N N . ALA A 1 94 ? -10.739 -13.894 14.265 1.00 93.69 94 ALA A N 1
ATOM 697 C CA . ALA A 1 94 ? -9.522 -13.073 14.267 1.00 93.69 94 ALA A CA 1
ATOM 698 C C . ALA A 1 94 ? -9.320 -12.281 12.961 1.00 93.69 94 ALA A C 1
ATOM 700 O O . ALA A 1 94 ? -8.665 -11.237 12.966 1.00 93.69 94 ALA A O 1
ATOM 701 N N . SER A 1 95 ? -9.901 -12.767 11.861 1.00 93.56 95 SER A N 1
ATOM 702 C CA . SER A 1 95 ? -9.889 -12.133 10.537 1.00 93.56 95 SER A CA 1
ATOM 703 C C . SER A 1 95 ? -11.143 -11.303 10.244 1.00 93.56 95 SER A C 1
ATOM 705 O O . SER A 1 95 ? -11.287 -10.792 9.135 1.00 93.56 95 SER A O 1
ATOM 707 N N . HIS A 1 96 ? -12.063 -11.163 11.204 1.00 94.62 96 HIS A N 1
ATOM 708 C CA . HIS A 1 96 ? -13.276 -10.377 11.004 1.00 94.62 96 HIS A CA 1
ATOM 709 C C . HIS A 1 96 ? -12.920 -8.888 10.783 1.00 94.62 96 HIS A C 1
ATOM 711 O O . HIS A 1 96 ? -12.110 -8.352 11.546 1.00 94.62 96 HIS A O 1
ATOM 717 N N . PRO A 1 97 ? -13.529 -8.170 9.812 1.00 93.44 97 PRO A N 1
ATOM 718 C CA . PRO A 1 97 ? -13.140 -6.796 9.461 1.00 93.44 97 PRO A CA 1
ATOM 719 C C . PRO A 1 97 ? -13.057 -5.826 10.649 1.00 93.44 97 PRO A C 1
ATOM 721 O O . PRO A 1 97 ? -12.043 -5.153 10.838 1.00 93.44 97 PRO A O 1
ATOM 724 N N . HIS A 1 98 ? -14.077 -5.804 11.515 1.00 94.38 98 HIS A N 1
ATOM 725 C CA . HIS A 1 98 ? -14.063 -4.959 12.715 1.00 94.38 98 HIS A CA 1
ATOM 726 C C . HIS A 1 98 ? -12.934 -5.316 13.696 1.00 94.38 98 HIS A C 1
ATOM 728 O O . HIS A 1 98 ? -12.336 -4.414 14.285 1.00 94.38 98 HIS A O 1
ATOM 734 N N . VAL A 1 99 ? -12.603 -6.606 13.834 1.00 96.25 99 VAL A N 1
ATOM 735 C CA . VAL A 1 99 ? -11.526 -7.088 14.715 1.00 96.25 99 VAL A CA 1
ATOM 736 C C . VAL A 1 99 ? -10.162 -6.690 14.157 1.00 96.25 99 VAL A C 1
ATOM 738 O O . VAL A 1 99 ? -9.307 -6.233 14.908 1.00 96.25 99 VAL A O 1
ATOM 741 N N . LEU A 1 100 ? -9.961 -6.767 12.839 1.00 96.44 100 LEU A N 1
ATOM 742 C CA . LEU A 1 100 ? -8.728 -6.303 12.195 1.00 96.44 100 LEU A CA 1
ATOM 743 C C . LEU A 1 100 ? -8.498 -4.801 12.418 1.00 96.44 100 LEU A C 1
ATOM 745 O O . LEU A 1 100 ? -7.395 -4.393 12.782 1.00 96.44 100 LEU A O 1
ATOM 749 N N . VAL A 1 101 ? -9.548 -3.983 12.286 1.00 96.00 101 VAL A N 1
ATOM 750 C CA . VAL A 1 101 ? -9.488 -2.540 12.583 1.00 96.00 101 VAL A CA 1
ATOM 751 C C . VAL A 1 101 ? -9.199 -2.281 14.066 1.00 96.00 101 VAL A C 1
ATOM 753 O O . VAL A 1 101 ? -8.439 -1.370 14.393 1.00 96.00 101 VAL A O 1
ATOM 756 N N . ALA A 1 102 ? -9.790 -3.057 14.978 1.00 95.44 102 ALA A N 1
ATOM 757 C CA . ALA A 1 102 ? -9.499 -2.970 16.410 1.00 95.44 102 ALA A CA 1
ATOM 758 C C . ALA A 1 102 ? -8.039 -3.325 16.731 1.00 95.44 102 ALA A C 1
ATOM 760 O O . ALA A 1 102 ? -7.348 -2.559 17.400 1.00 95.44 102 ALA A O 1
ATOM 761 N N . ARG A 1 103 ? -7.525 -4.425 16.171 1.00 95.56 103 ARG A N 1
ATOM 762 C CA . ARG A 1 103 ? -6.123 -4.838 16.335 1.00 95.56 103 ARG A CA 1
ATOM 763 C C . ARG A 1 103 ? -5.151 -3.787 15.813 1.00 95.56 103 ARG A C 1
ATOM 765 O O . ARG A 1 103 ? -4.195 -3.459 16.510 1.00 95.56 103 ARG A O 1
ATOM 772 N N . PHE A 1 104 ? -5.421 -3.224 14.635 1.00 96.38 104 PHE A N 1
ATOM 773 C CA . PHE A 1 104 ? -4.625 -2.126 14.090 1.00 96.38 104 PHE A CA 1
ATOM 774 C C . PHE A 1 104 ? -4.615 -0.909 15.030 1.00 96.38 104 PHE A C 1
ATOM 776 O O . PHE A 1 104 ? -3.563 -0.324 15.257 1.00 96.38 104 PHE A O 1
ATOM 783 N N . ARG A 1 105 ? -5.755 -0.546 15.636 1.00 94.00 105 ARG A N 1
ATOM 784 C CA . ARG A 1 105 ? -5.823 0.553 16.620 1.00 94.00 105 ARG A CA 1
ATOM 785 C C . ARG A 1 105 ? -4.957 0.293 17.855 1.00 94.00 105 ARG A C 1
ATOM 787 O O . ARG A 1 105 ? -4.318 1.219 18.345 1.00 94.00 105 ARG A O 1
ATOM 794 N N . MET A 1 106 ? -4.930 -0.945 18.351 1.00 93.25 106 MET A N 1
ATOM 795 C CA . MET A 1 106 ? -4.128 -1.326 19.521 1.00 93.25 106 MET A CA 1
ATOM 796 C C . MET A 1 106 ? -2.625 -1.341 19.225 1.00 93.25 106 MET A C 1
ATOM 798 O O . MET A 1 106 ? -1.821 -0.973 20.080 1.00 93.25 106 MET A O 1
ATOM 802 N N . ARG A 1 107 ? -2.242 -1.784 18.025 1.00 94.38 107 ARG A N 1
ATOM 803 C CA . ARG A 1 107 ? -0.848 -1.856 17.582 1.00 94.38 107 ARG A CA 1
ATOM 804 C C . ARG A 1 107 ? -0.756 -1.478 16.100 1.00 94.38 107 ARG A C 1
ATOM 806 O O . ARG A 1 107 ? -0.808 -2.365 15.250 1.00 94.38 107 ARG A O 1
ATOM 813 N N . PRO A 1 108 ? -0.615 -0.179 15.790 1.00 95.69 108 PRO A N 1
ATOM 814 C CA . PRO A 1 108 ? -0.505 0.271 14.411 1.00 95.69 108 PRO A CA 1
ATOM 815 C C . PRO A 1 108 ? 0.815 -0.199 13.799 1.00 95.69 108 PRO A C 1
ATOM 817 O O . PRO A 1 108 ? 1.890 0.209 14.234 1.00 95.69 108 PRO A O 1
ATOM 820 N N . ASP A 1 109 ? 0.742 -1.048 12.779 1.00 95.75 109 ASP A N 1
ATOM 821 C CA . ASP A 1 109 ? 1.895 -1.461 11.981 1.00 95.75 109 ASP A CA 1
ATOM 822 C C . ASP A 1 109 ? 1.488 -1.770 10.528 1.00 95.75 109 ASP A C 1
ATOM 824 O O . ASP A 1 109 ? 0.306 -1.796 10.170 1.00 95.75 109 ASP A O 1
ATOM 828 N N . HIS A 1 110 ? 2.481 -1.965 9.655 1.00 94.25 110 HIS A N 1
ATOM 829 C CA . HIS A 1 110 ? 2.237 -2.212 8.232 1.00 94.25 110 HIS A CA 1
ATOM 830 C C . HIS A 1 110 ? 1.453 -3.509 7.989 1.00 94.25 110 HIS A C 1
ATOM 832 O O . HIS A 1 110 ? 0.590 -3.549 7.114 1.00 94.25 110 HIS A O 1
ATOM 838 N N . GLN A 1 111 ? 1.731 -4.560 8.766 1.00 94.06 111 GLN A N 1
ATOM 839 C CA . GLN A 1 111 ? 1.121 -5.876 8.582 1.00 94.06 111 GLN A CA 1
ATOM 840 C C . GLN A 1 111 ? -0.365 -5.863 8.954 1.00 94.06 111 GLN A C 1
ATOM 842 O O . GLN A 1 111 ? -1.201 -6.373 8.209 1.00 94.06 111 GLN A O 1
ATOM 847 N N . SER A 1 112 ? -0.708 -5.249 10.084 1.00 94.38 112 SER A N 1
ATOM 848 C CA . SER A 1 112 ? -2.090 -5.095 10.540 1.00 94.38 112 SER A CA 1
ATOM 849 C C . SER A 1 112 ? -2.901 -4.187 9.614 1.00 94.38 112 SER A C 1
ATOM 851 O O . SER A 1 112 ? -4.056 -4.498 9.326 1.00 94.38 112 SER A O 1
ATOM 853 N N . LEU A 1 113 ? -2.300 -3.126 9.062 1.00 96.31 113 LEU A N 1
ATOM 854 C CA . LEU A 1 113 ? -2.958 -2.283 8.059 1.00 96.31 113 LEU A CA 1
ATOM 855 C C . LEU A 1 113 ? -3.217 -3.036 6.745 1.00 96.31 113 LEU A C 1
ATOM 857 O O . LEU A 1 113 ? -4.288 -2.899 6.147 1.00 96.31 113 LEU A O 1
ATOM 861 N N . ALA A 1 114 ? -2.248 -3.839 6.295 1.00 94.38 114 ALA A N 1
ATOM 862 C CA . ALA A 1 114 ? -2.367 -4.653 5.087 1.00 94.38 114 ALA A CA 1
ATOM 863 C C . ALA A 1 114 ? -3.446 -5.742 5.218 1.00 94.38 114 ALA A C 1
ATOM 865 O O . ALA A 1 114 ? -4.111 -6.059 4.235 1.00 94.38 114 ALA A O 1
ATOM 866 N N . ALA A 1 115 ? -3.678 -6.265 6.426 1.00 95.12 115 ALA A N 1
ATOM 867 C CA . ALA A 1 115 ? -4.718 -7.262 6.678 1.00 95.12 115 ALA A CA 1
ATOM 868 C C . ALA A 1 115 ? -6.149 -6.724 6.476 1.00 95.12 115 ALA A C 1
ATOM 870 O O . ALA A 1 115 ? -7.053 -7.495 6.159 1.00 95.12 115 ALA A O 1
ATOM 871 N N . ILE A 1 116 ? -6.377 -5.413 6.632 1.00 96.31 116 ILE A N 1
ATOM 872 C CA . ILE A 1 116 ? -7.694 -4.792 6.412 1.00 96.31 116 ILE A CA 1
ATOM 873 C C . ILE A 1 116 ? -7.959 -4.729 4.906 1.00 96.31 116 ILE A C 1
ATOM 875 O O . ILE A 1 116 ? -7.391 -3.878 4.229 1.00 96.31 116 ILE A O 1
ATOM 879 N N . ALA A 1 117 ? -8.794 -5.626 4.377 1.00 94.94 117 ALA A N 1
ATOM 880 C CA . ALA A 1 117 ? -9.007 -5.775 2.934 1.00 94.94 117 ALA A CA 1
ATOM 881 C C . ALA A 1 117 ? -9.685 -4.563 2.270 1.00 94.94 117 ALA A C 1
ATOM 883 O O . ALA A 1 117 ? -9.318 -4.201 1.157 1.00 94.94 117 ALA A O 1
ATOM 884 N N . ASP A 1 118 ? -10.653 -3.940 2.948 1.00 96.38 118 ASP A N 1
ATOM 885 C CA . ASP A 1 118 ? -11.390 -2.783 2.430 1.00 96.38 118 ASP A CA 1
ATOM 886 C C . ASP A 1 118 ? -10.517 -1.506 2.479 1.00 96.38 118 ASP A C 1
ATOM 888 O O . ASP A 1 118 ? -10.156 -1.054 3.576 1.00 96.38 118 ASP A O 1
ATOM 892 N N . PRO A 1 119 ? -10.195 -0.893 1.320 1.00 96.88 119 PRO A N 1
ATOM 893 C CA . PRO A 1 119 ? -9.373 0.312 1.242 1.00 96.88 119 PRO A CA 1
ATOM 894 C C . PRO A 1 119 ? -9.908 1.495 2.056 1.00 96.88 119 PRO A C 1
ATOM 896 O O . PRO A 1 119 ? -9.126 2.212 2.687 1.00 96.88 119 PRO A O 1
ATOM 899 N N . GLU A 1 120 ? -11.228 1.705 2.086 1.00 96.38 120 GLU A N 1
ATOM 900 C CA . GLU A 1 120 ? -11.813 2.817 2.839 1.00 96.38 120 GLU A CA 1
ATOM 901 C C . GLU A 1 120 ? -11.704 2.594 4.346 1.00 96.38 120 GLU A C 1
ATOM 903 O O . GLU A 1 120 ? -11.384 3.525 5.093 1.00 96.38 120 GLU A O 1
ATOM 908 N N . GLN A 1 121 ? -11.943 1.363 4.807 1.00 95.56 121 GLN A N 1
ATOM 909 C CA . GLN A 1 121 ? -11.753 1.010 6.213 1.00 95.56 121 GLN A CA 1
ATOM 910 C C . GLN A 1 121 ? -10.294 1.146 6.630 1.00 95.56 121 GLN A C 1
ATOM 912 O O . GLN A 1 121 ? -10.034 1.711 7.691 1.00 95.56 121 GLN A O 1
ATOM 917 N N . ALA A 1 122 ? -9.345 0.710 5.798 1.00 97.06 122 ALA A N 1
ATOM 918 C CA . ALA A 1 122 ? -7.920 0.878 6.069 1.00 97.06 122 ALA A CA 1
ATOM 919 C C . ALA A 1 122 ? -7.535 2.366 6.178 1.00 97.06 122 ALA A C 1
ATOM 921 O O . ALA A 1 122 ? -6.853 2.758 7.125 1.00 97.06 122 ALA A O 1
ATOM 922 N N . ALA A 1 123 ? -8.027 3.220 5.273 1.00 97.06 123 ALA A N 1
ATOM 923 C CA . ALA A 1 123 ? -7.782 4.664 5.318 1.00 97.06 123 ALA A CA 1
ATOM 924 C C . ALA A 1 123 ? -8.372 5.325 6.579 1.00 97.06 123 ALA A C 1
ATOM 926 O O . ALA A 1 123 ? -7.722 6.153 7.223 1.00 97.06 123 ALA A O 1
ATOM 927 N N . ARG A 1 124 ? -9.596 4.946 6.971 1.00 96.19 124 ARG A N 1
ATOM 928 C CA . ARG A 1 124 ? -10.235 5.438 8.206 1.00 96.19 124 ARG A CA 1
ATOM 929 C C . ARG A 1 124 ? -9.520 4.932 9.458 1.00 96.19 124 ARG A C 1
ATOM 931 O O . ARG A 1 124 ? -9.346 5.705 10.398 1.00 96.19 124 ARG A O 1
ATOM 938 N N . ALA A 1 125 ? -9.085 3.673 9.464 1.00 96.12 125 ALA A N 1
ATOM 939 C CA . ALA A 1 125 ? -8.294 3.098 10.544 1.00 96.12 125 ALA A CA 1
ATOM 940 C C . ALA A 1 125 ? -6.975 3.863 10.697 1.00 96.12 125 ALA A C 1
ATOM 942 O O . ALA A 1 125 ? -6.654 4.302 11.799 1.00 96.12 125 ALA A O 1
ATOM 943 N N . LEU A 1 126 ? -6.270 4.137 9.597 1.00 97.00 126 LEU A N 1
ATOM 944 C CA . LEU A 1 126 ? -5.035 4.916 9.612 1.00 97.00 126 LEU A CA 1
ATOM 945 C C . LEU A 1 126 ? -5.229 6.313 10.225 1.00 97.00 126 LEU A C 1
ATOM 947 O O . LEU A 1 126 ? -4.412 6.739 11.035 1.00 97.00 126 LEU A O 1
ATOM 951 N N . LEU A 1 127 ? -6.335 7.002 9.921 1.00 96.12 127 LEU A N 1
ATOM 952 C CA . LEU A 1 127 ? -6.670 8.295 10.540 1.00 96.12 127 LEU A CA 1
ATOM 953 C C . LEU A 1 127 ? -6.940 8.231 12.051 1.00 96.12 127 LEU A C 1
ATOM 955 O O . LEU A 1 127 ? -6.891 9.267 12.709 1.00 96.12 127 LEU A O 1
ATOM 959 N N . SER A 1 128 ? -7.237 7.053 12.603 1.00 94.19 128 SER A N 1
ATOM 960 C CA . SER A 1 128 ? -7.438 6.883 14.047 1.00 94.19 128 SER A CA 1
ATOM 961 C C . SER A 1 128 ? -6.130 6.749 14.836 1.00 94.19 128 SER A C 1
ATOM 963 O O . SER A 1 128 ? -6.144 6.887 16.059 1.00 94.19 128 SER A O 1
ATOM 965 N N . VAL A 1 129 ? -4.997 6.527 14.157 1.00 96.38 129 VAL A N 1
ATOM 966 C CA . VAL A 1 129 ? -3.665 6.546 14.780 1.00 96.38 129 VAL A CA 1
ATOM 967 C C . VAL A 1 129 ? -3.390 7.964 15.259 1.00 96.38 129 VAL A C 1
ATOM 969 O O . VAL A 1 129 ? -3.423 8.876 14.445 1.00 96.38 129 VAL A O 1
ATOM 972 N N . GLN A 1 130 ? -3.126 8.173 16.549 1.00 94.44 130 GLN A N 1
ATOM 973 C CA . GLN A 1 130 ? -2.911 9.522 17.094 1.00 94.44 130 GLN A CA 1
ATOM 974 C C . GLN A 1 130 ? -1.537 10.090 16.723 1.00 94.44 130 GLN A C 1
ATOM 976 O O . GLN A 1 130 ? -1.434 11.264 16.368 1.00 94.44 130 GLN A O 1
ATOM 981 N N . ASP A 1 131 ? -0.506 9.246 16.764 1.00 95.94 131 ASP A N 1
ATOM 982 C CA . ASP A 1 131 ? 0.865 9.641 16.463 1.00 95.94 131 ASP A CA 1
ATOM 983 C C . ASP A 1 131 ? 1.039 9.991 14.978 1.00 95.94 131 ASP A C 1
ATOM 985 O O . ASP A 1 131 ? 0.811 9.165 14.088 1.00 95.94 131 ASP A O 1
ATOM 989 N N . HIS A 1 132 ? 1.423 11.240 14.716 1.00 95.38 132 HIS A N 1
ATOM 990 C CA . HIS A 1 132 ? 1.534 11.780 13.363 1.00 95.38 132 HIS A CA 1
ATOM 991 C C . HIS A 1 132 ? 2.649 11.101 12.561 1.00 95.38 132 HIS A C 1
ATOM 993 O O . HIS A 1 132 ? 2.448 10.824 11.377 1.00 95.38 132 HIS A O 1
ATOM 999 N N . ASP A 1 133 ? 3.780 10.793 13.197 1.00 96.44 133 ASP A N 1
ATOM 1000 C CA . ASP A 1 133 ? 4.947 10.213 12.529 1.00 96.44 133 ASP A CA 1
ATOM 1001 C C . ASP A 1 133 ? 4.695 8.754 12.144 1.00 96.44 133 ASP A C 1
ATOM 1003 O O . ASP A 1 133 ? 4.919 8.363 10.997 1.00 96.44 133 ASP A O 1
ATOM 1007 N N . THR A 1 134 ? 4.121 7.963 13.055 1.00 96.56 134 THR A N 1
ATOM 1008 C CA . THR A 1 134 ? 3.657 6.599 12.767 1.00 96.56 134 THR A CA 1
ATOM 1009 C C . THR A 1 134 ? 2.645 6.612 11.630 1.00 96.56 134 THR A C 1
ATOM 1011 O O . THR A 1 134 ? 2.759 5.833 10.684 1.00 96.56 134 THR A O 1
ATOM 1014 N N . ARG A 1 135 ? 1.668 7.526 11.668 1.00 97.25 135 ARG A N 1
ATOM 1015 C CA . ARG A 1 135 ? 0.641 7.626 10.627 1.00 97.25 135 ARG A CA 1
ATOM 1016 C C . ARG A 1 135 ? 1.231 7.985 9.259 1.00 97.25 135 ARG A C 1
ATOM 1018 O O . ARG A 1 135 ? 0.862 7.363 8.263 1.00 97.25 135 ARG A O 1
ATOM 1025 N N . ALA A 1 136 ? 2.155 8.943 9.205 1.00 97.19 136 ALA A N 1
ATOM 1026 C CA . ALA A 1 136 ? 2.855 9.321 7.979 1.00 97.19 136 ALA A CA 1
ATOM 1027 C C . ALA A 1 136 ? 3.738 8.180 7.449 1.00 97.19 136 ALA A C 1
ATOM 1029 O O . ALA A 1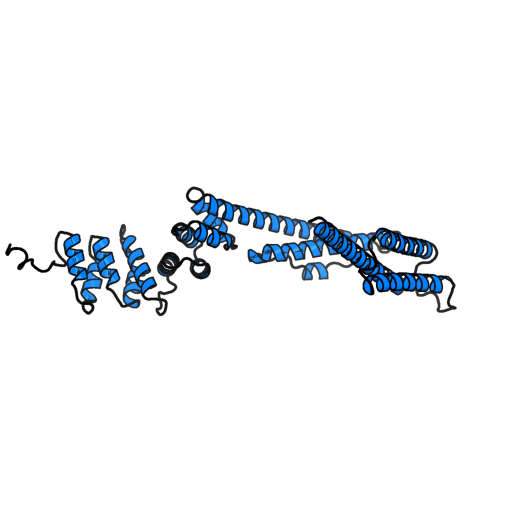 136 ? 3.701 7.891 6.256 1.00 97.19 136 ALA A O 1
ATOM 1030 N N . SER A 1 137 ? 4.464 7.483 8.326 1.00 97.62 137 SER A N 1
ATOM 1031 C CA . SER A 1 137 ? 5.286 6.317 7.978 1.00 97.62 137 SER A CA 1
ATOM 1032 C C . SER A 1 137 ? 4.447 5.178 7.382 1.00 97.62 137 SER A C 1
ATOM 1034 O O . SER A 1 137 ? 4.756 4.651 6.312 1.00 97.62 137 SER A O 1
ATOM 1036 N N . LEU A 1 138 ? 3.317 4.851 8.015 1.00 98.00 138 LEU A N 1
ATOM 1037 C CA . LEU A 1 138 ? 2.367 3.859 7.510 1.00 98.00 138 LEU A CA 1
ATOM 1038 C C . LEU A 1 138 ? 1.793 4.263 6.146 1.00 98.00 138 LEU A C 1
ATOM 1040 O O . LEU A 1 138 ? 1.760 3.431 5.240 1.00 98.00 138 LEU A O 1
ATOM 1044 N N . ALA A 1 139 ? 1.399 5.530 5.971 1.00 97.81 139 ALA A N 1
ATOM 1045 C CA . ALA A 1 139 ? 0.944 6.056 4.682 1.00 97.81 139 ALA A CA 1
ATOM 1046 C C . ALA A 1 139 ? 2.032 5.952 3.602 1.00 97.81 139 ALA A C 1
ATOM 1048 O O . ALA A 1 139 ? 1.751 5.551 2.472 1.00 97.81 139 ALA A O 1
ATOM 1049 N N . GLN A 1 140 ? 3.282 6.257 3.962 1.00 97.25 140 GLN A N 1
ATOM 1050 C CA . GLN A 1 140 ? 4.432 6.208 3.065 1.00 97.25 140 GLN A CA 1
ATOM 1051 C C . GLN A 1 140 ? 4.749 4.791 2.587 1.00 97.25 140 GLN A C 1
ATOM 1053 O O . GLN A 1 140 ? 5.403 4.653 1.558 1.00 97.25 140 GLN A O 1
ATOM 1058 N N . ALA A 1 141 ? 4.291 3.744 3.270 1.00 96.38 141 ALA A N 1
ATOM 1059 C CA . ALA A 1 141 ? 4.461 2.359 2.835 1.00 96.38 141 ALA A CA 1
ATOM 1060 C C . ALA A 1 141 ? 3.339 1.856 1.911 1.00 96.38 141 ALA A C 1
ATOM 1062 O O . ALA A 1 141 ? 3.498 0.819 1.272 1.00 96.38 141 ALA A O 1
ATOM 1063 N N . ILE A 1 142 ? 2.212 2.567 1.807 1.00 96.50 142 ILE A N 1
ATOM 1064 C CA . ILE A 1 142 ? 1.112 2.159 0.928 1.00 96.50 142 ILE A CA 1
ATOM 1065 C C . ILE A 1 142 ? 1.518 2.407 -0.526 1.00 96.50 142 ILE A C 1
ATOM 1067 O O . ILE A 1 142 ? 1.915 3.513 -0.902 1.00 96.50 142 ILE A O 1
ATOM 1071 N N . ARG A 1 143 ? 1.416 1.363 -1.349 1.00 95.19 143 ARG A N 1
ATOM 1072 C CA . ARG A 1 143 ? 1.698 1.414 -2.791 1.00 95.19 143 ARG A CA 1
ATOM 1073 C C . ARG A 1 143 ? 0.545 0.936 -3.672 1.00 95.19 143 ARG A C 1
ATOM 1075 O O . ARG A 1 143 ? 0.559 1.186 -4.868 1.00 95.19 143 ARG A O 1
ATOM 1082 N N . ASP A 1 144 ? -0.458 0.291 -3.088 1.00 94.75 144 ASP A N 1
ATOM 1083 C CA . ASP A 1 144 ? -1.648 -0.159 -3.807 1.00 94.75 144 ASP A CA 1
ATOM 1084 C C . ASP A 1 144 ? -2.519 1.028 -4.255 1.00 94.75 144 ASP A C 1
ATOM 1086 O O . ASP A 1 144 ? -2.879 1.880 -3.440 1.00 94.75 144 ASP A O 1
ATOM 1090 N N . GLU A 1 145 ? -2.884 1.073 -5.539 1.00 96.06 145 GLU A N 1
ATOM 1091 C CA . GLU A 1 145 ? -3.649 2.181 -6.130 1.00 96.06 145 GLU A CA 1
ATOM 1092 C C . GLU A 1 145 ? -5.007 2.383 -5.446 1.00 96.06 145 GLU A C 1
ATOM 1094 O O . GLU A 1 145 ? -5.387 3.519 -5.157 1.00 96.06 145 GLU A O 1
ATOM 1099 N N . SER A 1 146 ? -5.726 1.298 -5.143 1.00 96.56 146 SER A N 1
ATOM 1100 C CA . SER A 1 146 ? -7.062 1.385 -4.544 1.00 96.56 146 SER A CA 1
ATOM 1101 C C . SER A 1 146 ? -7.011 1.984 -3.135 1.00 96.56 146 SER A C 1
ATOM 1103 O O . SER A 1 146 ? -7.809 2.859 -2.790 1.00 96.56 146 SER A O 1
ATOM 1105 N N . ARG A 1 147 ? -6.005 1.595 -2.343 1.00 97.19 147 ARG A N 1
ATOM 1106 C CA . ARG A 1 147 ? -5.729 2.157 -1.016 1.00 97.19 147 ARG A CA 1
ATOM 1107 C C . ARG A 1 147 ? -5.239 3.591 -1.084 1.00 97.19 147 ARG A C 1
ATOM 1109 O O . ARG A 1 147 ? -5.673 4.398 -0.266 1.00 97.19 147 ARG A O 1
ATOM 1116 N N . LEU A 1 148 ? -4.373 3.926 -2.038 1.00 97.75 148 LEU A N 1
ATOM 1117 C CA . LEU A 1 148 ? -3.914 5.300 -2.237 1.00 97.75 148 LEU A CA 1
ATOM 1118 C C . LEU A 1 148 ? -5.079 6.230 -2.595 1.00 97.75 148 LEU A C 1
ATOM 1120 O O . LEU A 1 148 ? -5.201 7.297 -1.997 1.00 97.75 148 LEU A O 1
ATOM 1124 N N . ALA A 1 149 ? -5.970 5.811 -3.496 1.00 97.88 149 ALA A N 1
ATOM 1125 C CA . ALA A 1 149 ? -7.155 6.579 -3.876 1.00 97.88 149 ALA A CA 1
ATOM 1126 C C . ALA A 1 149 ? -8.130 6.767 -2.700 1.00 97.88 149 ALA A C 1
ATOM 1128 O O . ALA A 1 149 ? -8.587 7.883 -2.435 1.00 97.88 149 ALA A O 1
ATOM 1129 N N . ALA A 1 150 ? -8.408 5.698 -1.944 1.00 97.94 150 ALA A N 1
ATOM 1130 C CA . ALA A 1 150 ? -9.235 5.780 -0.740 1.00 97.94 150 ALA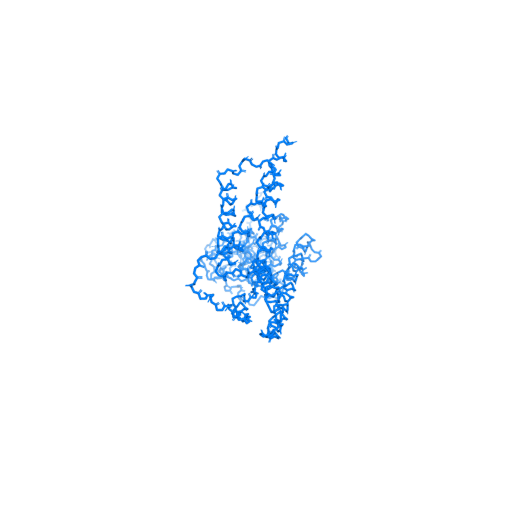 A CA 1
ATOM 1131 C C . ALA A 1 150 ? -8.613 6.718 0.307 1.00 97.94 150 ALA A C 1
ATOM 1133 O O . ALA A 1 150 ? -9.307 7.543 0.908 1.00 97.94 150 ALA A O 1
ATOM 1134 N N . LEU A 1 151 ? -7.293 6.642 0.492 1.00 97.62 151 LEU A N 1
ATOM 1135 C CA . LEU A 1 151 ? -6.567 7.497 1.417 1.00 97.62 151 LEU A CA 1
ATOM 1136 C C . LEU A 1 151 ? -6.599 8.964 0.982 1.00 97.62 151 LEU A C 1
ATOM 1138 O O . LEU A 1 151 ? -6.923 9.823 1.802 1.00 97.62 151 LEU A O 1
ATOM 1142 N N . GLU A 1 152 ? -6.332 9.266 -0.290 1.00 98.12 152 GLU A N 1
ATOM 1143 C CA . GLU A 1 152 ? -6.428 10.623 -0.839 1.00 98.12 152 GLU A CA 1
ATOM 1144 C C . GLU A 1 152 ? -7.814 11.227 -0.562 1.00 98.12 152 GLU A C 1
ATOM 1146 O O . GLU A 1 152 ? -7.913 12.355 -0.063 1.00 98.12 152 GLU A O 1
ATOM 1151 N N . HIS A 1 153 ? -8.875 10.457 -0.831 1.00 97.69 153 HIS A N 1
ATOM 1152 C CA . HIS A 1 153 ? -10.261 10.876 -0.642 1.00 97.69 153 HIS A CA 1
ATOM 1153 C C . HIS A 1 153 ? -10.589 11.156 0.831 1.00 97.69 153 HIS A C 1
ATOM 1155 O O . HIS A 1 153 ? -11.072 12.238 1.173 1.00 97.69 153 HIS A O 1
ATOM 1161 N N . VAL A 1 154 ? -10.292 10.200 1.716 1.00 97.12 154 VAL A N 1
ATOM 1162 C CA . VAL A 1 154 ? -10.648 10.256 3.142 1.00 97.12 154 VAL A CA 1
ATOM 1163 C C . VAL A 1 154 ? -9.842 11.320 3.901 1.00 97.12 154 VAL A C 1
ATOM 1165 O O . VAL A 1 154 ? -10.346 11.910 4.862 1.00 97.12 154 VAL A O 1
ATOM 1168 N N . THR A 1 155 ? -8.604 11.604 3.484 1.00 96.38 155 THR A N 1
ATOM 1169 C CA . THR A 1 155 ? -7.699 12.521 4.205 1.00 96.38 155 THR A CA 1
ATOM 1170 C C . THR A 1 155 ? -7.748 13.973 3.742 1.00 96.38 155 THR A C 1
ATOM 1172 O O . THR A 1 155 ? -7.276 14.841 4.478 1.00 96.38 155 THR A O 1
ATOM 1175 N N . ARG A 1 156 ? -8.381 14.272 2.599 1.00 94.94 156 ARG A N 1
ATOM 1176 C CA . ARG A 1 156 ? -8.396 15.597 1.945 1.00 94.94 156 ARG A CA 1
ATOM 1177 C C . ARG A 1 156 ? -8.593 16.796 2.882 1.00 94.94 156 ARG A C 1
ATOM 1179 O O . ARG A 1 156 ? -7.970 17.836 2.686 1.00 94.94 156 ARG A O 1
ATOM 1186 N N . THR A 1 157 ? -9.467 16.682 3.880 1.00 94.62 157 THR A N 1
ATOM 1187 C CA . THR A 1 157 ? -9.765 17.760 4.844 1.00 94.62 157 THR A CA 1
ATOM 1188 C C . THR A 1 157 ? -9.306 17.464 6.270 1.00 94.62 157 THR A C 1
ATOM 1190 O O . THR A 1 157 ? -9.449 18.321 7.138 1.00 94.62 157 THR A O 1
ATOM 1193 N N . ARG A 1 158 ? -8.764 16.268 6.526 1.00 94.56 158 ARG A N 1
ATOM 1194 C CA . ARG A 1 158 ? -8.483 15.754 7.876 1.00 94.56 158 ARG A CA 1
ATOM 1195 C C . ARG A 1 158 ? -6.996 15.669 8.186 1.00 94.56 158 ARG A C 1
ATOM 1197 O O . ARG A 1 158 ? -6.604 15.931 9.316 1.00 94.56 158 ARG A O 1
ATOM 1204 N N . ASP A 1 159 ? -6.176 15.337 7.193 1.00 96.62 159 ASP A N 1
ATOM 1205 C CA . ASP A 1 159 ? -4.731 15.215 7.356 1.00 96.62 159 ASP A CA 1
ATOM 1206 C C . ASP A 1 159 ? -4.013 15.608 6.061 1.00 96.62 159 ASP A C 1
ATOM 1208 O O . ASP A 1 159 ? -3.961 14.849 5.093 1.00 96.62 159 ASP A O 1
ATOM 1212 N N . LYS A 1 160 ? -3.450 16.821 6.043 1.00 96.62 160 LYS A N 1
ATOM 1213 C CA . LYS A 1 160 ? -2.771 17.369 4.862 1.00 96.62 160 LYS A CA 1
ATOM 1214 C C . LYS A 1 160 ? -1.488 16.616 4.506 1.00 96.62 160 LYS A C 1
ATOM 1216 O O . LYS A 1 160 ? -1.160 16.544 3.324 1.00 96.62 160 LYS A O 1
ATOM 1221 N N . ALA A 1 161 ? -0.756 16.102 5.496 1.00 97.12 161 ALA A N 1
ATOM 1222 C CA . ALA A 1 161 ? 0.515 15.423 5.260 1.00 97.12 161 ALA A CA 1
ATOM 1223 C C . ALA A 1 161 ? 0.269 14.066 4.594 1.00 97.12 161 ALA A C 1
ATOM 1225 O O . ALA A 1 161 ? 0.821 13.785 3.533 1.00 97.12 161 ALA A O 1
ATOM 1226 N N . VAL A 1 162 ? -0.651 13.281 5.158 1.00 97.88 162 VAL A N 1
ATOM 1227 C CA . VAL A 1 162 ? -1.049 11.985 4.597 1.00 97.88 162 VAL A CA 1
ATOM 1228 C C . VAL A 1 162 ? -1.724 12.147 3.232 1.00 97.88 162 VAL A C 1
ATOM 1230 O O . VAL A 1 162 ? -1.426 11.389 2.311 1.00 97.88 162 VAL A O 1
ATOM 1233 N N . HIS A 1 163 ? -2.569 13.171 3.062 1.00 98.00 163 HIS A N 1
ATOM 1234 C CA . HIS A 1 163 ? -3.168 13.491 1.764 1.00 98.00 163 HIS A CA 1
ATOM 1235 C C . HIS A 1 163 ? -2.106 13.766 0.692 1.00 98.00 163 HIS A C 1
ATOM 1237 O O . HIS A 1 163 ? -2.213 13.263 -0.425 1.00 98.00 163 HIS A O 1
ATOM 1243 N N . ARG A 1 164 ? -1.065 14.539 1.032 1.00 98.12 164 ARG A N 1
ATOM 1244 C CA . ARG A 1 164 ? 0.040 14.831 0.114 1.00 98.12 164 ARG A CA 1
ATOM 1245 C C . ARG A 1 164 ? 0.803 13.564 -0.271 1.00 98.12 164 ARG A C 1
ATOM 1247 O O . ARG A 1 164 ? 1.015 13.359 -1.455 1.00 98.12 164 ARG A O 1
ATOM 1254 N N . ILE A 1 165 ? 1.126 12.696 0.691 1.00 98.19 165 ILE A N 1
ATOM 1255 C CA . ILE A 1 165 ? 1.787 11.405 0.425 1.00 98.19 165 ILE A CA 1
ATOM 1256 C C . ILE A 1 165 ? 0.968 10.563 -0.563 1.00 98.19 165 ILE A C 1
ATOM 1258 O O . ILE A 1 165 ? 1.498 10.097 -1.570 1.00 98.19 165 ILE A O 1
ATOM 1262 N N . ALA A 1 166 ? -0.335 10.402 -0.305 1.00 98.19 166 ALA A N 1
ATOM 1263 C CA . ALA A 1 166 ? -1.217 9.619 -1.168 1.00 98.19 166 ALA A CA 1
ATOM 1264 C C . ALA A 1 166 ? -1.268 10.186 -2.595 1.00 98.19 166 ALA A C 1
ATOM 1266 O O . ALA A 1 166 ? -1.109 9.453 -3.572 1.00 98.19 166 ALA A O 1
ATOM 1267 N N . ARG A 1 167 ? -1.434 11.508 -2.710 1.00 98.38 167 ARG A N 1
ATOM 1268 C CA . ARG A 1 167 ? -1.463 12.217 -3.990 1.00 98.38 167 ARG A CA 1
ATOM 1269 C C . ARG A 1 167 ? -0.140 12.095 -4.745 1.00 98.38 167 ARG A C 1
ATOM 1271 O O . ARG A 1 167 ? -0.166 11.837 -5.944 1.00 98.38 167 ARG A O 1
ATOM 1278 N N . ASP A 1 168 ? 0.992 12.278 -4.071 1.00 98.38 168 ASP A N 1
ATOM 1279 C CA . ASP A 1 168 ? 2.318 12.224 -4.690 1.00 98.38 168 ASP A CA 1
ATOM 1280 C C . ASP A 1 168 ? 2.586 10.816 -5.258 1.00 98.38 168 ASP A C 1
ATOM 1282 O O . ASP A 1 168 ? 3.022 10.689 -6.402 1.00 98.38 168 ASP A O 1
ATOM 1286 N N . HIS A 1 169 ? 2.209 9.753 -4.537 1.00 98.25 169 HIS A N 1
ATOM 1287 C CA . HIS A 1 169 ? 2.277 8.379 -5.051 1.00 98.25 169 HIS A CA 1
ATOM 1288 C C . HIS A 1 169 ? 1.347 8.124 -6.245 1.00 98.25 169 HIS A C 1
ATOM 1290 O O . HIS A 1 169 ? 1.758 7.466 -7.199 1.00 98.25 169 HIS A O 1
ATOM 1296 N N . LEU A 1 170 ? 0.114 8.643 -6.231 1.00 98.19 170 LEU A N 1
ATOM 1297 C CA . LEU A 1 170 ? -0.813 8.504 -7.364 1.00 98.19 170 LEU A CA 1
ATOM 1298 C C . LEU A 1 170 ? -0.319 9.247 -8.610 1.00 98.19 170 LEU A C 1
ATOM 1300 O O . LEU A 1 170 ? -0.441 8.742 -9.727 1.00 98.19 170 LEU A O 1
ATOM 1304 N N . VAL A 1 171 ? 0.249 10.442 -8.428 1.00 98.25 171 VAL A N 1
ATOM 1305 C CA . VAL A 1 171 ? 0.863 11.218 -9.513 1.00 98.25 171 VAL A CA 1
ATOM 1306 C C . VAL A 1 171 ? 2.053 10.464 -10.094 1.00 98.25 171 VAL A C 1
ATOM 1308 O O . VAL A 1 171 ? 2.149 10.354 -11.316 1.00 98.25 171 VAL A O 1
ATOM 1311 N N . GLU A 1 172 ? 2.916 9.909 -9.244 1.00 97.75 172 GLU A N 1
ATOM 1312 C CA . GLU A 1 172 ? 4.067 9.127 -9.690 1.00 97.75 172 GLU A CA 1
ATOM 1313 C C . GLU A 1 172 ? 3.639 7.866 -10.448 1.00 97.75 172 GLU A C 1
ATOM 1315 O 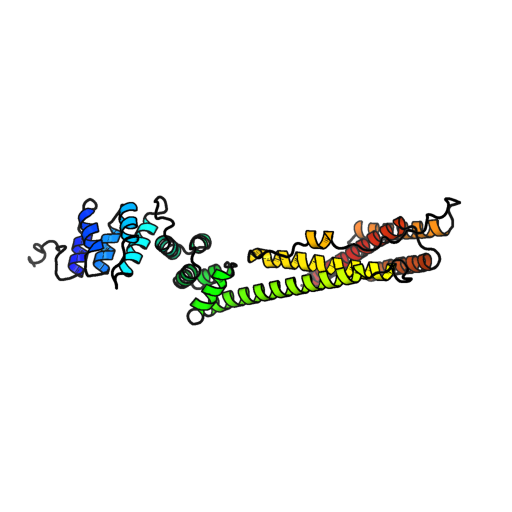O . GLU A 1 172 ? 4.104 7.629 -11.561 1.00 97.75 172 GLU A O 1
ATOM 1320 N N . LEU A 1 173 ? 2.674 7.109 -9.921 1.00 97.25 173 LEU A N 1
ATOM 1321 C CA . LEU A 1 173 ? 2.122 5.937 -10.600 1.00 97.25 173 LEU A CA 1
ATOM 1322 C C . LEU A 1 173 ? 1.549 6.297 -11.979 1.00 97.25 173 LEU A C 1
ATOM 1324 O O . LEU A 1 173 ? 1.800 5.607 -12.970 1.00 97.25 173 LEU A O 1
ATOM 1328 N N . LYS A 1 174 ? 0.804 7.404 -12.071 1.00 97.81 174 LYS A N 1
ATOM 1329 C CA . LYS A 1 174 ? 0.267 7.894 -13.345 1.00 97.81 174 LYS A CA 1
ATOM 1330 C C . LYS A 1 174 ? 1.383 8.274 -14.322 1.00 97.81 174 LYS A C 1
ATOM 1332 O O . LYS A 1 174 ? 1.295 7.913 -15.495 1.00 97.81 174 LYS A O 1
ATOM 1337 N N . ARG A 1 175 ? 2.418 8.978 -13.851 1.00 98.06 175 ARG A N 1
ATOM 1338 C CA . ARG A 1 175 ? 3.585 9.371 -14.654 1.00 98.06 175 ARG A CA 1
ATOM 1339 C C . ARG A 1 175 ? 4.304 8.142 -15.211 1.00 98.06 175 ARG A C 1
ATOM 1341 O O . ARG A 1 175 ? 4.558 8.087 -16.409 1.00 98.06 175 ARG A O 1
ATOM 1348 N N . LEU A 1 176 ? 4.565 7.144 -14.367 1.00 97.31 176 LEU A N 1
ATOM 1349 C CA . LEU A 1 176 ? 5.232 5.903 -14.760 1.00 97.31 176 LEU A CA 1
ATOM 1350 C C . LEU A 1 176 ? 4.430 5.113 -15.801 1.00 97.31 176 LEU A C 1
ATOM 1352 O O . LEU A 1 176 ? 5.011 4.610 -16.759 1.00 97.31 176 LEU A O 1
ATOM 1356 N N . ARG A 1 177 ? 3.099 5.036 -15.664 1.00 96.56 177 ARG A N 1
ATOM 1357 C CA . ARG A 1 177 ? 2.234 4.404 -16.677 1.00 96.56 177 ARG A CA 1
ATOM 1358 C C . ARG A 1 177 ? 2.274 5.140 -18.011 1.00 96.56 177 ARG A C 1
ATOM 1360 O O . ARG A 1 177 ? 2.379 4.497 -19.047 1.00 96.56 177 ARG A O 1
ATOM 1367 N N . GLN A 1 178 ? 2.215 6.470 -17.985 1.00 97.38 178 GLN A N 1
ATOM 1368 C CA . GLN A 1 178 ? 2.310 7.268 -19.204 1.00 97.38 178 GLN A CA 1
ATOM 1369 C C . GLN A 1 178 ? 3.664 7.058 -19.897 1.00 97.38 178 GLN A C 1
ATOM 1371 O O . GLN A 1 178 ? 3.702 6.815 -21.098 1.00 97.38 178 GLN A O 1
ATOM 1376 N N . GLU A 1 179 ? 4.763 7.082 -19.141 1.00 97.25 179 GLU A N 1
ATOM 1377 C CA . GLU A 1 179 ? 6.111 6.826 -19.660 1.00 97.25 179 GLU A CA 1
ATOM 1378 C C . GLU A 1 179 ? 6.224 5.428 -20.290 1.00 97.25 179 GLU A C 1
ATOM 1380 O O . GLU A 1 179 ? 6.764 5.283 -21.387 1.00 97.25 179 GLU A O 1
ATOM 1385 N N . ARG A 1 180 ? 5.651 4.403 -19.645 1.00 96.31 180 ARG A N 1
ATOM 1386 C CA . ARG A 1 180 ? 5.554 3.049 -20.206 1.00 96.31 180 ARG A CA 1
ATOM 1387 C C . ARG A 1 180 ? 4.830 3.052 -21.548 1.00 96.31 180 ARG A C 1
ATOM 1389 O O . ARG A 1 180 ? 5.325 2.471 -22.508 1.00 96.31 180 ARG A O 1
ATOM 1396 N N . ASP A 1 181 ? 3.655 3.672 -21.604 1.00 96.50 181 ASP A N 1
ATOM 1397 C CA . ASP A 1 181 ? 2.805 3.663 -22.794 1.00 96.50 181 ASP A CA 1
ATOM 1398 C C . ASP A 1 181 ? 3.484 4.413 -23.957 1.00 96.50 181 ASP A C 1
ATOM 1400 O O . ASP A 1 181 ? 3.467 3.939 -25.094 1.00 96.50 181 ASP A O 1
ATOM 1404 N N . GLU A 1 182 ? 4.178 5.520 -23.669 1.00 97.44 182 GLU A N 1
ATOM 1405 C CA . GLU A 1 182 ? 5.003 6.251 -24.639 1.00 97.44 182 GLU A CA 1
ATOM 1406 C C . GLU A 1 182 ? 6.175 5.403 -25.160 1.00 97.44 182 GLU A C 1
ATOM 1408 O O . GLU A 1 182 ? 6.434 5.377 -26.366 1.00 97.44 182 GLU A O 1
ATOM 1413 N N . LEU A 1 183 ? 6.876 4.681 -24.280 1.00 97.06 183 LEU A N 1
ATOM 1414 C CA . LEU A 1 183 ? 7.963 3.777 -24.667 1.00 97.06 183 LEU A CA 1
ATOM 1415 C C . LEU A 1 183 ? 7.459 2.609 -25.523 1.00 97.06 183 LEU A C 1
ATOM 1417 O O . LEU A 1 183 ? 8.086 2.284 -26.530 1.00 97.06 183 LEU A O 1
ATOM 1421 N N . VAL A 1 184 ? 6.312 2.018 -25.178 1.00 95.94 184 VAL A N 1
ATOM 1422 C CA . VAL A 1 184 ? 5.675 0.963 -25.983 1.00 95.94 184 VAL A CA 1
ATOM 1423 C C . VAL A 1 184 ? 5.272 1.503 -27.356 1.00 95.94 184 VAL A C 1
ATOM 1425 O O . VAL A 1 184 ? 5.575 0.881 -28.369 1.00 95.94 184 VAL A O 1
ATOM 1428 N N . GLN A 1 185 ? 4.663 2.688 -27.433 1.00 96.50 185 GLN A N 1
ATOM 1429 C CA . GLN A 1 185 ? 4.300 3.299 -28.715 1.00 96.50 185 GLN A CA 1
ATOM 1430 C C . GLN A 1 185 ? 5.530 3.595 -29.589 1.00 96.50 185 GLN A C 1
ATOM 1432 O O . GLN A 1 185 ? 5.493 3.404 -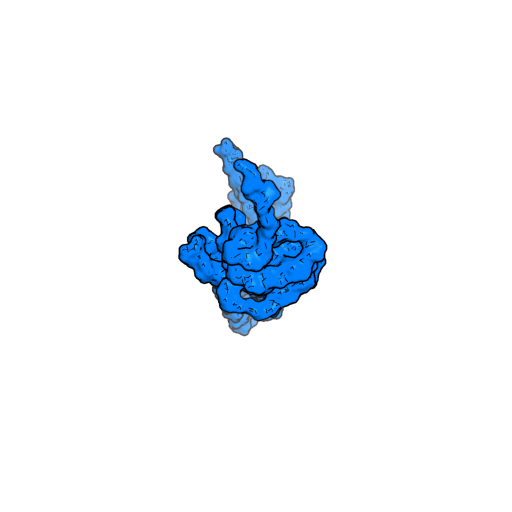30.811 1.00 96.50 185 GLN A O 1
ATOM 1437 N N . ARG A 1 186 ? 6.635 4.042 -28.979 1.00 96.94 186 ARG A N 1
ATOM 1438 C CA . ARG A 1 186 ? 7.920 4.213 -29.673 1.00 96.94 186 ARG A CA 1
ATOM 1439 C C . ARG A 1 186 ? 8.469 2.878 -30.165 1.00 96.94 186 ARG A C 1
ATOM 1441 O O . ARG A 1 186 ? 8.905 2.818 -31.311 1.00 96.94 186 ARG A O 1
ATOM 1448 N N . ALA A 1 187 ? 8.387 1.820 -29.356 1.00 95.88 187 ALA A N 1
ATOM 1449 C CA . ALA A 1 187 ? 8.789 0.471 -29.752 1.00 95.88 187 ALA A CA 1
ATOM 1450 C C . ALA A 1 187 ? 8.016 0.003 -30.997 1.00 95.88 187 ALA A C 1
ATOM 1452 O O . ALA A 1 187 ? 8.622 -0.412 -31.981 1.00 95.88 187 ALA A O 1
ATOM 1453 N N . GLU A 1 188 ? 6.688 0.145 -30.998 1.00 95.38 188 GLU A N 1
ATOM 1454 C CA . GLU A 1 188 ? 5.836 -0.215 -32.142 1.00 95.38 188 GLU A CA 1
ATOM 1455 C C . GLU A 1 188 ? 6.157 0.614 -33.396 1.00 95.38 188 GLU A C 1
ATOM 1457 O O . GLU A 1 188 ? 6.212 0.089 -34.509 1.00 95.38 188 GLU A O 1
ATOM 1462 N N . SER A 1 189 ? 6.428 1.910 -33.227 1.00 95.75 189 SER A N 1
ATOM 1463 C CA . SER A 1 189 ? 6.815 2.790 -34.339 1.00 95.75 189 SER A CA 1
ATOM 1464 C C . SER A 1 189 ? 8.176 2.404 -34.931 1.00 95.75 189 SER A C 1
ATOM 1466 O O . SER A 1 189 ? 8.371 2.481 -36.149 1.00 95.75 189 SER A O 1
ATOM 1468 N N . LEU A 1 190 ? 9.111 1.966 -34.082 1.00 95.00 190 LEU A N 1
ATOM 1469 C CA . LEU A 1 190 ? 10.428 1.502 -34.504 1.00 95.00 190 LEU A CA 1
ATOM 1470 C C . LEU A 1 190 ? 10.348 0.152 -35.221 1.00 95.00 190 LEU A C 1
ATOM 1472 O O . LEU A 1 190 ? 10.979 -0.006 -36.262 1.00 95.00 190 LEU A O 1
ATOM 1476 N N . LEU A 1 191 ? 9.522 -0.778 -34.729 1.00 93.56 191 LEU A N 1
ATOM 1477 C CA . LEU A 1 191 ? 9.233 -2.050 -35.400 1.00 93.56 191 LEU A CA 1
ATOM 1478 C C . LEU A 1 191 ? 8.678 -1.810 -36.811 1.00 93.56 191 LEU A C 1
ATOM 1480 O O . LEU A 1 191 ? 9.229 -2.309 -37.788 1.00 93.56 191 LEU A O 1
ATOM 1484 N N . ALA A 1 192 ? 7.677 -0.935 -36.944 1.00 93.31 192 ALA A N 1
ATOM 1485 C CA . ALA A 1 192 ? 7.125 -0.571 -38.250 1.00 93.31 192 ALA A CA 1
ATOM 1486 C C . ALA A 1 192 ? 8.147 0.116 -39.178 1.00 93.31 192 ALA A C 1
ATOM 1488 O O . ALA A 1 192 ? 8.001 0.082 -40.402 1.00 93.31 192 ALA A O 1
ATOM 1489 N N . SER A 1 193 ? 9.162 0.777 -38.614 1.00 92.00 193 SER A N 1
ATOM 1490 C CA . SER A 1 193 ? 10.261 1.378 -39.379 1.00 92.00 193 SER A CA 1
ATOM 1491 C C . SER A 1 193 ? 11.283 0.329 -39.818 1.00 92.00 193 SER A C 1
ATOM 1493 O O . SER A 1 193 ? 11.728 0.379 -40.964 1.00 92.00 193 SER A O 1
ATOM 1495 N N . ALA A 1 194 ? 11.599 -0.640 -38.954 1.00 90.75 194 ALA A N 1
ATOM 1496 C CA . ALA A 1 194 ? 12.456 -1.784 -39.258 1.00 90.75 194 ALA A CA 1
ATOM 1497 C C . ALA A 1 194 ? 11.886 -2.629 -40.410 1.00 90.75 194 ALA A C 1
ATOM 1499 O O . ALA A 1 194 ? 12.616 -2.938 -41.350 1.00 90.75 194 ALA A O 1
ATOM 1500 N N . ASP A 1 195 ? 10.572 -2.871 -40.423 1.00 89.12 195 ASP A N 1
ATOM 1501 C CA . ASP A 1 195 ? 9.881 -3.609 -41.494 1.00 89.12 195 ASP A CA 1
ATOM 1502 C C . ASP A 1 195 ? 9.969 -2.931 -42.875 1.00 89.12 195 ASP A C 1
ATOM 1504 O O . ASP A 1 195 ? 9.787 -3.567 -43.914 1.00 89.12 195 ASP A O 1
ATOM 1508 N N . ARG A 1 196 ? 10.230 -1.617 -42.916 1.00 89.62 196 ARG A N 1
ATOM 1509 C CA . ARG A 1 196 ? 10.338 -0.836 -44.163 1.00 89.62 196 ARG A CA 1
ATOM 1510 C C . ARG A 1 196 ? 11.761 -0.759 -44.704 1.00 89.62 196 ARG A C 1
ATOM 1512 O O . ARG A 1 196 ? 11.956 -0.219 -45.798 1.00 89.62 196 ARG A O 1
ATOM 1519 N N . VAL A 1 197 ? 12.748 -1.248 -43.956 1.00 87.38 197 VAL A N 1
ATOM 1520 C CA . VAL A 1 197 ? 14.149 -1.237 -44.376 1.00 87.38 197 VAL A CA 1
ATOM 1521 C C . VAL A 1 197 ? 14.321 -2.182 -45.564 1.00 87.38 197 VAL A C 1
ATOM 1523 O O . VAL A 1 197 ? 14.006 -3.367 -45.490 1.00 87.38 197 VAL A O 1
ATOM 1526 N N . ARG A 1 198 ? 14.821 -1.649 -46.683 1.00 83.81 198 ARG A N 1
ATOM 1527 C CA . ARG A 1 198 ? 15.047 -2.428 -47.905 1.00 83.81 198 ARG A CA 1
ATOM 1528 C C . ARG A 1 198 ? 16.484 -2.957 -47.950 1.00 83.81 198 ARG A C 1
ATOM 1530 O O . ARG A 1 198 ? 17.393 -2.170 -47.694 1.00 83.81 198 ARG A O 1
ATOM 1537 N N . PRO A 1 199 ? 16.704 -4.227 -48.336 1.00 80.88 199 PRO A N 1
ATOM 1538 C CA . PRO A 1 199 ? 18.046 -4.806 -48.457 1.00 80.88 199 PRO A CA 1
ATOM 1539 C C . PRO A 1 199 ? 18.959 -4.080 -49.458 1.00 80.88 199 PRO A C 1
ATOM 1541 O O . PRO A 1 199 ? 20.172 -4.065 -49.287 1.00 80.88 199 PRO A O 1
ATOM 1544 N N . ASP A 1 200 ? 18.377 -3.438 -50.473 1.00 81.00 200 ASP A N 1
ATOM 1545 C CA . ASP A 1 200 ? 19.120 -2.812 -51.578 1.00 81.00 200 ASP A CA 1
ATOM 1546 C C . ASP A 1 200 ? 19.509 -1.346 -51.299 1.00 81.00 200 ASP A C 1
ATOM 1548 O O . ASP A 1 200 ? 19.915 -0.606 -52.197 1.00 81.00 200 ASP A O 1
ATOM 1552 N N . ASP A 1 201 ? 19.329 -0.879 -50.062 1.00 80.94 201 ASP A N 1
ATOM 1553 C CA . ASP A 1 201 ? 19.624 0.496 -49.676 1.00 80.94 201 ASP A CA 1
ATOM 1554 C C . ASP A 1 201 ? 21.133 0.694 -49.464 1.00 80.94 201 ASP A C 1
ATOM 1556 O O . ASP A 1 201 ? 21.749 0.039 -48.624 1.00 80.94 201 ASP A O 1
ATOM 1560 N N . ALA A 1 202 ? 21.737 1.649 -50.177 1.00 79.81 202 ALA A N 1
ATOM 1561 C CA . ALA A 1 202 ? 23.156 1.985 -50.024 1.00 79.81 202 ALA A CA 1
ATOM 1562 C C . ALA A 1 202 ? 23.524 2.421 -48.589 1.00 79.81 202 ALA A C 1
ATOM 1564 O O . ALA A 1 202 ? 24.687 2.356 -48.198 1.00 79.81 202 ALA A O 1
ATOM 1565 N N . GLN A 1 203 ? 22.540 2.855 -47.794 1.00 84.62 203 GLN A N 1
ATOM 1566 C CA . GLN A 1 203 ? 22.697 3.237 -46.390 1.00 84.62 203 GLN A CA 1
ATOM 1567 C C . GLN A 1 203 ? 22.155 2.179 -45.414 1.00 84.62 203 GLN A C 1
ATOM 1569 O O . GLN A 1 203 ? 21.970 2.486 -44.234 1.00 84.62 203 GLN A O 1
ATOM 1574 N N . LEU A 1 204 ? 21.897 0.945 -45.869 1.00 82.06 204 LEU A N 1
ATOM 1575 C CA . LEU A 1 204 ? 21.308 -0.129 -45.061 1.00 82.06 204 LEU A CA 1
ATOM 1576 C C . LEU A 1 204 ? 22.035 -0.320 -43.726 1.00 82.06 204 LEU A C 1
ATOM 1578 O O . LEU A 1 204 ? 21.395 -0.326 -42.678 1.00 82.06 204 LEU A O 1
ATOM 1582 N N . ALA A 1 205 ? 23.366 -0.423 -43.753 1.00 78.94 205 ALA A N 1
ATOM 1583 C CA . ALA A 1 205 ? 24.163 -0.649 -42.549 1.00 78.94 205 ALA A CA 1
ATOM 1584 C C . ALA A 1 205 ? 23.988 0.478 -41.519 1.00 78.94 205 ALA A C 1
ATOM 1586 O O . ALA A 1 205 ? 23.691 0.215 -40.355 1.00 78.94 205 ALA A O 1
ATOM 1587 N N . ALA A 1 206 ? 24.078 1.735 -41.966 1.00 82.50 206 ALA A N 1
ATOM 1588 C CA . ALA A 1 206 ? 23.893 2.898 -41.105 1.00 82.50 206 ALA A CA 1
ATOM 1589 C C . ALA A 1 206 ? 22.466 2.968 -40.531 1.00 82.50 206 ALA A C 1
ATOM 1591 O O . ALA A 1 206 ? 22.295 3.253 -39.347 1.00 82.50 206 ALA A O 1
ATOM 1592 N N . LYS A 1 207 ? 21.441 2.662 -41.340 1.00 86.00 207 LYS A N 1
ATOM 1593 C CA . LYS A 1 207 ? 20.037 2.625 -40.897 1.00 86.00 207 LYS A CA 1
ATOM 1594 C C . LYS A 1 207 ? 19.797 1.522 -39.868 1.00 86.00 207 LYS A C 1
ATOM 1596 O O . LYS A 1 207 ? 19.209 1.795 -38.826 1.00 86.00 207 LYS A O 1
ATOM 1601 N N . CYS A 1 208 ? 20.296 0.311 -40.111 1.00 87.31 208 CYS A N 1
ATOM 1602 C CA . CYS A 1 208 ? 20.208 -0.795 -39.159 1.00 87.31 208 CYS A CA 1
ATOM 1603 C C . CYS A 1 208 ? 20.900 -0.458 -37.830 1.00 87.31 208 CYS A C 1
ATOM 1605 O O . CYS A 1 208 ? 20.339 -0.725 -36.771 1.00 87.31 208 CYS A O 1
ATOM 1607 N N . ASP A 1 209 ? 22.079 0.166 -37.860 1.00 87.44 209 ASP A N 1
ATOM 1608 C CA . ASP A 1 209 ? 22.802 0.543 -36.640 1.00 87.44 209 ASP A CA 1
ATOM 1609 C C . ASP A 1 209 ? 22.117 1.678 -35.855 1.00 87.44 209 ASP A C 1
ATOM 1611 O O . ASP A 1 209 ? 22.207 1.722 -34.627 1.00 87.44 209 ASP A O 1
ATOM 1615 N N . VAL A 1 210 ? 21.414 2.601 -36.521 1.00 90.69 210 VAL A N 1
ATOM 1616 C CA . VAL A 1 210 ? 20.549 3.584 -35.840 1.00 90.69 210 VAL A CA 1
ATOM 1617 C C . VAL A 1 210 ? 19.364 2.881 -35.180 1.00 90.69 210 VAL A C 1
ATOM 1619 O O . VAL A 1 210 ? 19.162 3.044 -33.978 1.00 90.69 210 VAL A O 1
ATOM 1622 N N . LEU A 1 211 ? 18.642 2.041 -35.928 1.00 92.19 211 LEU A N 1
ATOM 1623 C CA . LEU A 1 211 ? 17.470 1.327 -35.417 1.00 92.19 211 LEU A CA 1
ATOM 1624 C C . LEU A 1 211 ? 17.821 0.408 -34.238 1.00 92.19 211 LEU A C 1
ATOM 1626 O O . LEU A 1 211 ? 17.075 0.369 -33.269 1.00 92.19 211 LEU A O 1
ATOM 1630 N N . ARG A 1 212 ? 18.968 -0.286 -34.263 1.00 91.88 212 ARG A N 1
ATOM 1631 C CA . ARG A 1 212 ? 19.432 -1.103 -33.123 1.00 91.88 212 ARG A CA 1
ATOM 1632 C C . ARG A 1 212 ? 19.656 -0.268 -31.866 1.00 91.88 212 ARG A C 1
ATOM 1634 O O . ARG A 1 212 ? 19.151 -0.618 -30.809 1.00 91.88 212 ARG A O 1
ATOM 1641 N N . ARG A 1 213 ? 20.363 0.860 -31.980 1.00 91.19 213 ARG A N 1
ATOM 1642 C CA . ARG A 1 213 ? 20.643 1.733 -30.826 1.00 91.19 213 ARG A CA 1
ATOM 1643 C C . ARG A 1 213 ? 19.370 2.326 -30.232 1.00 91.19 213 ARG A C 1
ATOM 1645 O O . ARG A 1 213 ? 19.227 2.390 -29.011 1.00 91.19 213 ARG A O 1
ATOM 1652 N N . GLU A 1 214 ? 18.451 2.763 -31.088 1.00 94.44 214 GLU A N 1
ATOM 1653 C CA . GLU A 1 214 ? 17.148 3.264 -30.647 1.00 94.44 214 GLU A CA 1
ATOM 1654 C C . GLU A 1 214 ? 16.332 2.160 -29.967 1.00 94.44 214 GLU A C 1
ATOM 1656 O O . GLU A 1 214 ? 15.737 2.398 -28.916 1.00 94.44 214 GLU A O 1
ATOM 1661 N N . TRP A 1 215 ? 16.369 0.941 -30.508 1.00 95.50 215 TRP A N 1
ATOM 1662 C CA . TRP A 1 215 ? 15.713 -0.219 -29.918 1.00 95.50 215 TRP A CA 1
ATOM 1663 C C . TRP A 1 215 ? 16.255 -0.546 -28.525 1.00 95.50 215 TRP A C 1
ATOM 1665 O O . TRP A 1 215 ? 15.482 -0.619 -27.570 1.00 95.50 215 TRP A O 1
ATOM 1675 N N . ASP A 1 216 ? 17.576 -0.650 -28.378 1.00 93.75 216 ASP A N 1
ATOM 1676 C CA . ASP A 1 216 ? 18.231 -0.930 -27.095 1.00 93.75 216 ASP A CA 1
ATOM 1677 C C . ASP A 1 216 ? 17.927 0.157 -26.052 1.00 93.75 216 ASP A C 1
ATOM 1679 O O . ASP A 1 216 ? 17.682 -0.137 -24.877 1.00 93.75 216 ASP A O 1
ATOM 1683 N N . THR A 1 217 ? 17.863 1.420 -26.488 1.00 95.44 217 THR A N 1
ATOM 1684 C CA . THR A 1 217 ? 17.473 2.551 -25.634 1.00 95.44 217 THR A CA 1
ATOM 1685 C C . THR A 1 217 ? 16.039 2.397 -25.125 1.00 95.44 217 THR A C 1
ATOM 1687 O O . THR A 1 217 ? 15.780 2.600 -23.936 1.00 95.44 217 THR A O 1
ATOM 1690 N N . ILE A 1 218 ? 15.102 2.016 -26.000 1.00 96.00 218 ILE A N 1
ATOM 1691 C CA . ILE A 1 218 ? 13.697 1.799 -25.631 1.00 9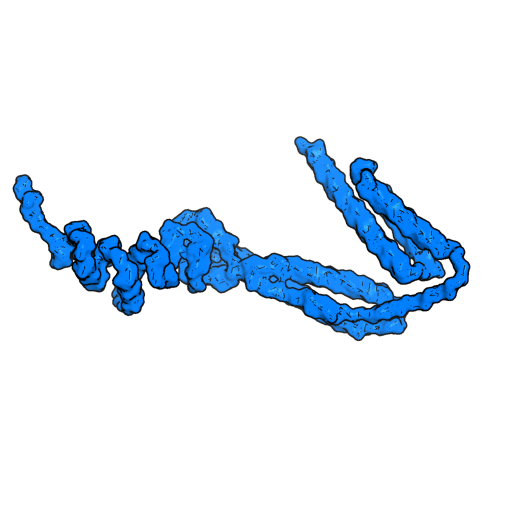6.00 218 ILE A CA 1
ATOM 1692 C C . ILE A 1 218 ? 13.564 0.611 -24.675 1.00 96.00 218 ILE A C 1
ATOM 1694 O O . ILE A 1 218 ? 12.880 0.738 -23.659 1.00 96.00 218 ILE A O 1
ATOM 1698 N N . LEU A 1 219 ? 14.235 -0.514 -24.950 1.00 94.81 219 LEU A N 1
ATOM 1699 C CA . LEU A 1 219 ? 14.202 -1.688 -24.072 1.00 94.81 219 LEU A CA 1
ATOM 1700 C C . LEU A 1 219 ? 14.755 -1.362 -22.681 1.00 94.81 219 LEU A C 1
ATOM 1702 O O . LEU A 1 219 ? 14.093 -1.646 -21.687 1.00 94.81 219 LEU A O 1
ATOM 1706 N N . THR A 1 220 ? 15.899 -0.678 -22.608 1.00 94.88 220 THR A N 1
ATOM 1707 C CA . THR A 1 220 ? 16.482 -0.228 -21.333 1.00 94.88 220 THR A CA 1
ATOM 1708 C C . THR A 1 220 ? 15.524 0.702 -20.578 1.00 94.88 220 THR A C 1
ATOM 1710 O O . THR A 1 220 ? 15.394 0.620 -19.355 1.00 94.88 220 THR A O 1
ATOM 1713 N N . GLY A 1 221 ? 14.831 1.596 -21.292 1.00 96.19 221 GLY A N 1
ATOM 1714 C CA . GLY A 1 221 ? 13.801 2.460 -20.714 1.00 96.19 221 GLY A CA 1
ATOM 1715 C C . GLY A 1 221 ? 12.630 1.667 -20.129 1.00 96.19 221 GLY A C 1
ATOM 1716 O O . GLY A 1 221 ? 12.218 1.929 -19.000 1.00 96.19 221 GLY A O 1
ATOM 1717 N N . LEU A 1 222 ? 12.129 0.667 -20.860 1.00 95.62 222 LEU A N 1
ATOM 1718 C CA . LEU A 1 222 ? 11.039 -0.201 -20.406 1.00 95.62 222 LEU A CA 1
ATOM 1719 C C . LEU A 1 222 ? 11.441 -1.049 -19.195 1.00 95.62 222 LEU A C 1
ATOM 1721 O O . LEU A 1 222 ? 10.640 -1.189 -18.274 1.00 95.62 222 LEU A O 1
ATOM 1725 N N . GLU A 1 223 ? 12.671 -1.567 -19.160 1.00 95.38 223 GLU A N 1
ATOM 1726 C CA . GLU A 1 223 ? 13.212 -2.311 -18.014 1.00 95.38 223 GLU A CA 1
ATOM 1727 C C . GLU A 1 223 ? 13.282 -1.422 -16.762 1.00 95.38 223 GLU A C 1
ATOM 1729 O O . GLU A 1 223 ? 12.770 -1.794 -15.707 1.00 95.38 223 GLU A O 1
ATOM 1734 N N . ARG A 1 224 ? 13.824 -0.201 -16.881 1.00 95.38 224 ARG A N 1
ATOM 1735 C CA . ARG A 1 224 ? 13.858 0.768 -15.767 1.00 95.38 224 ARG A CA 1
ATOM 1736 C C . ARG A 1 224 ? 12.460 1.142 -15.284 1.00 95.38 224 ARG A C 1
ATOM 1738 O O . ARG A 1 224 ? 12.224 1.221 -14.079 1.00 95.38 224 ARG A O 1
ATOM 1745 N N . ASN A 1 225 ? 11.538 1.375 -16.215 1.00 97.00 225 ASN A N 1
ATOM 1746 C CA . ASN A 1 225 ? 10.158 1.711 -15.894 1.00 97.00 225 ASN A CA 1
ATOM 1747 C C . ASN A 1 225 ? 9.436 0.549 -15.188 1.00 97.00 225 ASN A C 1
ATOM 1749 O O . ASN A 1 225 ? 8.720 0.784 -14.217 1.00 97.00 225 ASN A O 1
ATOM 1753 N N . ALA A 1 226 ? 9.676 -0.697 -15.610 1.00 94.62 226 ALA A N 1
ATOM 1754 C CA . ALA A 1 226 ? 9.136 -1.881 -14.948 1.00 94.62 226 ALA A CA 1
ATOM 1755 C C . ALA A 1 226 ? 9.617 -1.986 -13.491 1.00 94.62 226 ALA A C 1
ATOM 1757 O O . ALA A 1 226 ? 8.788 -2.153 -12.598 1.00 94.62 226 ALA A O 1
ATOM 1758 N N . THR A 1 227 ? 10.914 -1.786 -13.233 1.00 94.38 227 THR A N 1
ATOM 1759 C CA . THR A 1 227 ? 11.466 -1.740 -11.865 1.00 94.38 227 THR A CA 1
ATOM 1760 C C . THR A 1 227 ? 10.838 -0.623 -11.027 1.00 94.38 227 THR A C 1
ATOM 1762 O O . THR A 1 227 ? 10.568 -0.805 -9.844 1.00 94.38 227 THR A O 1
ATOM 1765 N N . ALA A 1 228 ? 10.561 0.541 -11.622 1.00 94.44 228 ALA A N 1
ATOM 1766 C CA . ALA A 1 228 ? 9.910 1.648 -10.919 1.00 94.44 228 ALA A CA 1
ATOM 1767 C C . ALA A 1 228 ? 8.414 1.398 -10.630 1.00 94.44 228 ALA A C 1
ATOM 1769 O O . ALA A 1 228 ? 7.885 1.916 -9.646 1.00 94.44 228 ALA A O 1
ATOM 1770 N N . LEU A 1 229 ? 7.727 0.607 -11.463 1.00 94.50 229 LEU A N 1
ATOM 1771 C CA . LEU A 1 229 ? 6.324 0.215 -11.275 1.00 94.50 229 LEU A CA 1
ATOM 1772 C C . LEU A 1 229 ? 6.140 -0.963 -10.306 1.00 94.50 229 LEU A C 1
ATOM 1774 O O . LEU A 1 229 ? 5.061 -1.090 -9.722 1.00 94.50 229 LEU A O 1
ATOM 1778 N N . GLU A 1 230 ? 7.170 -1.792 -10.105 1.00 93.94 230 GLU A N 1
ATOM 1779 C CA . GLU A 1 230 ? 7.131 -2.981 -9.240 1.00 93.94 230 GLU A CA 1
ATOM 1780 C C . GLU A 1 230 ? 6.600 -2.696 -7.821 1.00 93.94 230 GLU A C 1
ATOM 1782 O O . GLU A 1 230 ? 5.697 -3.418 -7.385 1.00 93.94 230 GLU A O 1
ATOM 1787 N N . PRO A 1 231 ? 7.032 -1.630 -7.109 1.00 93.44 231 PRO A N 1
ATOM 1788 C CA . PRO A 1 231 ? 6.516 -1.331 -5.776 1.00 93.44 231 PRO A CA 1
ATOM 1789 C C . PRO A 1 231 ? 5.007 -1.090 -5.748 1.00 93.44 231 PRO A C 1
ATOM 1791 O O . PRO A 1 231 ? 4.382 -1.348 -4.728 1.00 93.44 231 PRO A O 1
ATOM 1794 N N . PHE A 1 232 ? 4.421 -0.605 -6.847 1.00 93.25 232 PHE A N 1
ATOM 1795 C CA . PHE A 1 232 ? 2.984 -0.356 -6.984 1.00 93.25 232 PHE A CA 1
ATOM 1796 C C . PHE A 1 232 ? 2.192 -1.599 -7.406 1.00 93.25 232 PHE A C 1
ATOM 1798 O O . PHE A 1 232 ? 0.996 -1.494 -7.663 1.00 93.25 232 PHE A O 1
ATOM 1805 N N . HIS A 1 233 ? 2.843 -2.764 -7.506 1.00 90.06 233 HIS A N 1
ATOM 1806 C CA . HIS A 1 233 ? 2.248 -4.015 -7.982 1.00 90.06 233 HIS A CA 1
ATOM 1807 C C . HIS A 1 233 ? 1.597 -3.891 -9.370 1.00 90.06 233 HIS A C 1
ATOM 1809 O O . HIS A 1 233 ? 0.682 -4.644 -9.711 1.00 90.06 233 HIS A O 1
ATOM 1815 N N . HIS A 1 234 ? 2.073 -2.948 -10.190 1.00 86.06 234 HIS A N 1
ATOM 1816 C CA . HIS A 1 234 ? 1.601 -2.785 -11.557 1.00 86.06 234 HIS A CA 1
ATOM 1817 C C . HIS A 1 234 ? 2.488 -3.552 -12.532 1.00 86.06 234 HIS A C 1
ATOM 1819 O O . HIS A 1 234 ? 3.707 -3.386 -12.504 1.00 86.06 234 HIS A O 1
ATOM 1825 N N . PRO A 1 235 ? 1.898 -4.358 -13.434 1.00 85.12 235 PRO A N 1
ATOM 1826 C CA . PRO A 1 235 ? 2.680 -5.074 -14.423 1.00 85.12 235 PRO A CA 1
ATOM 1827 C C . PRO A 1 235 ? 3.347 -4.085 -15.389 1.00 85.12 235 PRO A C 1
ATOM 1829 O O . PRO A 1 235 ? 2.694 -3.203 -15.967 1.00 85.12 235 PRO A O 1
ATOM 1832 N N . GLY A 1 236 ? 4.658 -4.249 -15.563 1.00 81.12 236 GLY A N 1
ATOM 1833 C CA . GLY A 1 236 ? 5.419 -3.607 -16.630 1.00 81.12 236 GLY A CA 1
ATOM 1834 C C . GLY A 1 236 ? 5.062 -4.173 -18.010 1.00 81.12 236 GLY A C 1
ATOM 1835 O O . GLY A 1 236 ? 4.298 -5.133 -18.137 1.00 81.12 236 GLY A O 1
ATOM 1836 N N . ALA A 1 237 ? 5.618 -3.576 -19.064 1.00 81.75 237 ALA A N 1
ATOM 1837 C CA . ALA A 1 237 ? 5.521 -4.148 -20.406 1.00 81.75 237 ALA A CA 1
ATOM 1838 C C . ALA A 1 237 ? 6.378 -5.422 -20.514 1.00 81.75 237 ALA A C 1
ATOM 1840 O O . ALA A 1 237 ? 7.433 -5.523 -19.887 1.00 81.75 237 ALA A O 1
ATOM 1841 N N . SER A 1 238 ? 5.961 -6.385 -21.343 1.00 89.69 238 SER A N 1
ATOM 1842 C CA . SER A 1 238 ? 6.772 -7.577 -21.614 1.00 89.69 238 SER A CA 1
ATOM 1843 C C . SER A 1 238 ? 7.927 -7.226 -22.556 1.00 89.69 238 SER A C 1
ATOM 1845 O O . SER A 1 238 ? 7.791 -7.246 -23.781 1.00 89.69 238 SER A O 1
ATOM 1847 N N . VAL A 1 239 ? 9.073 -6.889 -21.964 1.00 89.00 239 VAL A N 1
ATOM 1848 C CA . VAL A 1 239 ? 10.314 -6.564 -22.686 1.00 89.00 239 VAL A CA 1
ATOM 1849 C C . VAL A 1 239 ? 10.768 -7.749 -23.542 1.00 89.00 239 VAL A C 1
ATOM 1851 O O . VAL A 1 239 ? 11.169 -7.560 -24.687 1.00 89.00 239 VAL A O 1
ATOM 1854 N N . GLU A 1 240 ? 10.639 -8.977 -23.036 1.00 87.56 240 GLU A N 1
ATOM 1855 C CA . GLU A 1 240 ? 10.996 -10.199 -23.768 1.00 87.56 240 GLU A CA 1
ATOM 1856 C C . GLU A 1 240 ? 10.134 -10.406 -25.018 1.00 87.56 240 GLU A C 1
ATOM 1858 O O . GLU A 1 240 ? 10.666 -10.690 -26.093 1.00 87.56 240 GLU A O 1
ATOM 1863 N N . ALA A 1 241 ? 8.815 -10.203 -24.911 1.00 89.44 241 ALA A N 1
ATOM 1864 C CA . ALA A 1 241 ? 7.917 -10.317 -26.057 1.00 89.44 241 ALA A CA 1
ATOM 1865 C C . ALA A 1 241 ? 8.215 -9.256 -27.124 1.00 89.44 241 ALA A C 1
ATOM 1867 O O . ALA A 1 241 ? 8.141 -9.546 -28.317 1.00 89.44 241 ALA A O 1
ATOM 1868 N N . LEU A 1 242 ? 8.578 -8.035 -26.715 1.00 89.06 242 LEU A N 1
ATOM 1869 C CA . LEU A 1 242 ? 9.017 -6.997 -27.647 1.00 89.06 242 LEU A CA 1
ATOM 1870 C C . LEU A 1 242 ? 10.344 -7.376 -28.306 1.00 89.06 242 LEU A C 1
ATOM 1872 O O . LEU A 1 242 ? 10.444 -7.322 -29.530 1.00 89.06 242 LEU A O 1
ATOM 1876 N N . ARG A 1 243 ? 11.338 -7.823 -27.526 1.00 89.31 243 ARG A N 1
ATOM 1877 C CA . ARG A 1 243 ? 12.659 -8.236 -28.027 1.00 89.31 243 ARG A CA 1
ATOM 1878 C C . ARG A 1 243 ? 12.546 -9.319 -29.102 1.00 89.31 243 ARG A C 1
ATOM 1880 O O . ARG A 1 243 ? 13.239 -9.234 -30.108 1.00 89.31 243 ARG A O 1
ATOM 1887 N N . ALA A 1 244 ? 11.637 -10.279 -28.931 1.00 90.12 244 ALA A N 1
ATOM 1888 C CA . ALA A 1 244 ? 11.399 -11.350 -29.899 1.00 90.12 244 ALA A CA 1
ATOM 1889 C C . ALA A 1 244 ? 10.815 -10.877 -31.244 1.00 90.12 244 ALA A C 1
ATOM 1891 O O . ALA A 1 244 ? 10.880 -11.625 -32.213 1.00 90.12 244 ALA A O 1
ATOM 1892 N N . ARG A 1 245 ? 10.233 -9.673 -31.313 1.00 90.50 245 ARG A N 1
ATOM 1893 C CA . ARG A 1 245 ? 9.599 -9.130 -32.529 1.00 90.50 245 ARG A CA 1
ATOM 1894 C C . ARG A 1 245 ? 10.545 -8.296 -33.386 1.00 90.50 245 ARG A C 1
ATOM 1896 O O . ARG A 1 245 ? 10.231 -8.034 -34.543 1.00 90.50 245 ARG A O 1
ATOM 1903 N N . PHE A 1 246 ? 11.659 -7.830 -32.826 1.00 90.06 246 PHE A N 1
ATOM 1904 C CA . PHE A 1 246 ? 12.563 -6.934 -33.536 1.00 90.06 246 PHE A CA 1
ATOM 1905 C C . PHE A 1 246 ? 13.533 -7.723 -34.412 1.00 90.06 246 PHE A C 1
ATOM 1907 O O . PHE A 1 246 ? 14.476 -8.349 -33.926 1.00 90.06 246 PHE A O 1
ATOM 1914 N N . HIS A 1 247 ? 13.304 -7.660 -35.721 1.00 86.25 247 HIS A N 1
ATOM 1915 C CA . HIS A 1 247 ? 14.155 -8.273 -36.729 1.00 86.25 247 HIS A CA 1
ATOM 1916 C C . HIS A 1 247 ? 14.632 -7.205 -37.711 1.00 86.25 247 HIS A C 1
ATOM 1918 O O . HIS A 1 247 ? 13.848 -6.397 -38.199 1.00 86.25 247 HIS A O 1
ATOM 1924 N N . LEU A 1 248 ? 15.928 -7.211 -38.010 1.00 82.81 248 LEU A N 1
ATOM 1925 C CA . LEU A 1 248 ? 16.514 -6.385 -39.062 1.00 82.81 248 LEU A CA 1
ATOM 1926 C C . LEU A 1 248 ? 17.088 -7.292 -40.149 1.00 82.81 248 LEU A C 1
ATOM 1928 O O . LEU A 1 248 ? 17.533 -8.396 -39.821 1.00 82.81 248 LEU A O 1
ATOM 1932 N N . PRO A 1 249 ? 17.125 -6.836 -41.414 1.00 77.75 249 PRO A N 1
ATOM 1933 C CA . PRO A 1 249 ? 17.799 -7.562 -42.477 1.00 77.75 249 PRO A CA 1
ATOM 1934 C C . PRO A 1 249 ? 19.234 -7.894 -42.067 1.00 77.75 249 PRO A C 1
ATOM 1936 O O . PRO A 1 249 ? 19.986 -7.020 -41.619 1.00 77.75 249 PRO A O 1
ATOM 1939 N N . GLU A 1 250 ? 19.604 -9.163 -42.205 1.00 68.62 250 GLU A N 1
ATOM 1940 C CA . GLU A 1 250 ? 20.978 -9.592 -41.999 1.00 68.62 250 GLU A CA 1
ATOM 1941 C C . GLU A 1 250 ? 21.820 -8.974 -43.117 1.00 68.62 250 GLU A C 1
ATOM 1943 O O . GLU A 1 250 ? 21.564 -9.191 -44.303 1.00 68.62 250 GLU A O 1
ATOM 1948 N N . LEU A 1 251 ? 22.779 -8.123 -42.744 1.00 60.81 251 LEU A N 1
ATOM 1949 C CA . LEU A 1 251 ? 23.737 -7.583 -43.698 1.00 60.81 251 LEU A CA 1
ATOM 1950 C C . LEU A 1 251 ? 24.482 -8.778 -44.281 1.00 60.81 251 LEU A C 1
ATOM 1952 O O . LEU A 1 251 ? 25.200 -9.460 -43.549 1.00 60.81 251 LEU A O 1
ATOM 1956 N N . ALA A 1 252 ? 24.296 -9.036 -45.576 1.00 50.94 252 ALA A N 1
ATOM 1957 C CA . ALA A 1 252 ? 25.106 -10.007 -46.286 1.00 50.94 252 ALA A CA 1
ATOM 1958 C C . ALA A 1 252 ? 26.563 -9.587 -46.101 1.00 50.94 252 ALA A C 1
ATOM 1960 O O . ALA A 1 252 ? 27.002 -8.566 -46.635 1.00 50.94 252 ALA A O 1
ATOM 1961 N N . LEU A 1 253 ? 27.289 -10.341 -45.276 1.00 48.84 253 LEU A N 1
ATOM 1962 C CA . LEU A 1 253 ? 28.722 -10.163 -45.145 1.00 48.84 253 LEU A CA 1
ATOM 1963 C C . LEU A 1 253 ? 29.296 -10.318 -46.558 1.00 48.84 253 LEU A C 1
ATOM 1965 O O . LEU A 1 253 ? 28.965 -11.311 -47.219 1.00 48.84 253 LEU A O 1
ATOM 1969 N N . PRO A 1 254 ? 30.096 -9.359 -47.060 1.00 45.50 254 PRO A N 1
ATOM 1970 C CA . PRO A 1 254 ? 30.808 -9.575 -48.308 1.00 45.50 254 PRO A CA 1
ATOM 1971 C C . PRO A 1 254 ? 31.537 -10.912 -48.184 1.00 45.50 254 PRO A C 1
ATOM 1973 O O . PRO A 1 254 ? 32.138 -11.194 -47.141 1.00 45.50 254 PRO A O 1
ATOM 1976 N N . ALA A 1 255 ? 31.385 -11.763 -49.205 1.00 45.69 255 ALA A N 1
ATOM 1977 C CA . ALA A 1 255 ? 32.016 -13.075 -49.233 1.00 45.69 255 ALA A CA 1
ATOM 1978 C C . ALA A 1 255 ? 33.480 -12.911 -48.804 1.00 45.69 255 ALA A C 1
ATOM 1980 O O . ALA A 1 255 ? 34.120 -11.967 -49.286 1.00 45.69 255 ALA A O 1
ATOM 1981 N N . PRO A 1 256 ? 33.990 -13.757 -47.885 1.00 42.66 256 PRO A N 1
ATOM 1982 C CA . PRO A 1 256 ? 35.372 -13.643 -47.453 1.00 42.66 256 PRO A CA 1
ATOM 1983 C C . PRO A 1 256 ? 36.233 -13.582 -48.716 1.00 42.66 256 PRO A C 1
ATOM 1985 O O . PRO A 1 256 ? 36.023 -14.417 -49.610 1.00 42.66 256 PRO A O 1
ATOM 1988 N N . PRO A 1 257 ? 37.124 -12.579 -48.852 1.00 46.50 257 PRO A N 1
ATOM 1989 C CA . PRO A 1 257 ? 38.021 -12.541 -49.991 1.00 46.50 257 PRO A CA 1
ATOM 1990 C C . PRO A 1 257 ? 38.693 -13.915 -50.082 1.00 46.50 257 PRO A C 1
ATOM 1992 O O . PRO A 1 257 ? 38.968 -14.523 -49.036 1.00 46.50 257 PRO A O 1
ATOM 1995 N N . PRO A 1 258 ? 38.875 -14.461 -51.300 1.00 42.78 258 PRO A N 1
ATOM 1996 C CA . PRO A 1 258 ? 39.516 -15.757 -51.462 1.00 42.78 258 PRO A CA 1
ATOM 1997 C C . PRO A 1 258 ? 40.789 -15.747 -50.624 1.00 42.78 258 PRO A C 1
ATOM 1999 O O . PRO A 1 258 ? 41.530 -14.769 -50.679 1.00 42.78 258 PRO A O 1
ATOM 2002 N N . SER A 1 259 ? 40.979 -16.786 -49.806 1.00 49.38 259 SER A N 1
ATOM 2003 C CA . SER A 1 259 ? 42.116 -16.962 -48.898 1.00 49.38 259 SER A CA 1
ATOM 2004 C C . SER A 1 259 ? 43.423 -17.041 -49.693 1.00 49.38 259 SER A C 1
ATOM 2006 O O . SER A 1 259 ? 43.991 -18.109 -49.901 1.00 49.38 259 SER A O 1
ATOM 2008 N N . GLY A 1 260 ? 43.846 -15.895 -50.202 1.00 45.25 260 GLY A N 1
ATOM 2009 C CA . GLY A 1 260 ? 44.987 -15.676 -51.059 1.00 45.25 260 GLY A CA 1
ATOM 2010 C C . GLY A 1 260 ? 45.799 -14.565 -50.432 1.00 45.25 260 GLY A C 1
ATOM 2011 O O . GLY A 1 260 ? 45.506 -13.399 -50.651 1.00 45.25 260 GLY A O 1
ATOM 2012 N N . GLU A 1 261 ? 46.793 -14.997 -49.658 1.00 47.03 261 GLU A N 1
ATOM 2013 C CA . GLU A 1 261 ? 47.914 -14.223 -49.122 1.00 47.03 261 GLU A CA 1
ATOM 2014 C C . GLU A 1 261 ? 47.546 -13.078 -48.164 1.00 47.03 261 GLU A C 1
ATOM 2016 O O . GLU A 1 261 ? 46.777 -12.178 -48.478 1.00 47.03 261 GLU A O 1
ATOM 2021 N N . ASP A 1 262 ? 48.148 -13.102 -46.970 1.00 48.91 262 ASP A N 1
ATOM 2022 C CA . ASP A 1 262 ? 48.050 -12.066 -45.938 1.00 48.91 262 ASP A CA 1
ATOM 2023 C C . ASP A 1 262 ? 48.470 -10.689 -46.475 1.00 48.91 262 ASP A C 1
ATOM 2025 O O . ASP A 1 262 ? 49.627 -10.254 -46.336 1.00 48.91 262 ASP A O 1
ATOM 2029 N N . GLY A 1 263 ? 47.512 -10.003 -47.095 1.00 52.56 263 GLY A N 1
ATOM 2030 C CA . GLY A 1 263 ? 47.666 -8.667 -47.631 1.00 52.56 263 GLY A CA 1
ATOM 2031 C C . GLY A 1 263 ? 47.997 -7.648 -46.532 1.00 52.56 263 GLY A C 1
ATOM 2032 O O . GLY A 1 263 ? 47.702 -7.856 -45.350 1.00 52.56 263 GLY A O 1
ATOM 2033 N N . PRO A 1 264 ? 48.607 -6.508 -46.894 1.00 56.88 264 PRO A N 1
ATOM 2034 C CA . PRO A 1 264 ? 48.991 -5.455 -45.949 1.00 56.88 264 PRO A CA 1
ATOM 2035 C C . PRO A 1 264 ? 47.808 -4.876 -45.144 1.00 56.88 264 PRO A C 1
ATOM 2037 O O . PRO A 1 264 ? 48.015 -4.343 -44.052 1.00 56.88 264 PRO A O 1
ATOM 2040 N N . ALA A 1 265 ? 46.570 -5.008 -45.631 1.00 55.19 265 ALA A N 1
ATOM 2041 C CA . ALA A 1 265 ? 45.364 -4.532 -44.955 1.00 55.19 265 ALA A CA 1
ATOM 2042 C C . ALA A 1 265 ? 44.923 -5.404 -43.763 1.00 55.19 265 ALA A C 1
ATOM 2044 O O . ALA A 1 265 ? 44.648 -4.863 -42.693 1.00 55.19 265 ALA A O 1
ATOM 2045 N N . LEU A 1 266 ? 44.975 -6.739 -43.878 1.00 58.03 266 LEU A N 1
ATOM 2046 C CA . LEU A 1 266 ? 44.719 -7.668 -42.760 1.00 58.03 266 LEU A CA 1
ATOM 2047 C C . LEU A 1 266 ? 45.694 -7.435 -41.596 1.00 58.03 266 LEU A C 1
ATOM 2049 O O . LEU A 1 266 ? 45.303 -7.411 -40.428 1.00 58.03 266 LEU A O 1
ATOM 2053 N N . ARG A 1 267 ? 46.964 -7.152 -41.910 1.00 65.62 267 ARG A N 1
ATOM 2054 C CA . ARG A 1 267 ? 47.973 -6.802 -40.894 1.00 65.62 267 ARG A CA 1
ATOM 2055 C C . ARG A 1 267 ? 47.679 -5.460 -40.219 1.00 65.62 267 ARG A C 1
ATOM 2057 O O . ARG A 1 267 ? 48.026 -5.275 -39.055 1.00 65.62 267 ARG A O 1
ATOM 2064 N N . SER A 1 268 ? 47.021 -4.541 -40.927 1.00 76.00 268 SER A N 1
ATOM 2065 C CA . SER A 1 268 ? 46.679 -3.207 -40.424 1.00 76.00 268 SER A CA 1
ATOM 2066 C C . SER A 1 268 ? 45.518 -3.258 -39.419 1.00 76.00 268 SER A C 1
ATOM 2068 O O . SER A 1 268 ? 45.630 -2.671 -38.343 1.00 76.00 268 SER A O 1
ATOM 2070 N N . PHE A 1 269 ? 44.453 -4.027 -39.684 1.00 84.81 269 PHE A N 1
ATOM 2071 C CA . PHE A 1 269 ? 43.345 -4.199 -38.729 1.00 84.81 269 PHE A CA 1
ATOM 2072 C C . PHE A 1 269 ? 43.751 -4.988 -37.480 1.00 84.81 269 PHE A C 1
ATOM 2074 O O . PHE A 1 269 ? 43.427 -4.580 -36.363 1.00 84.81 269 PHE A O 1
ATOM 2081 N N . GLN A 1 270 ? 44.538 -6.057 -37.635 1.00 85.12 270 GLN A N 1
ATOM 2082 C CA . GLN A 1 270 ? 45.079 -6.800 -36.491 1.00 85.12 270 GLN A CA 1
ATOM 2083 C C . GLN A 1 270 ? 46.009 -5.938 -35.627 1.00 85.12 270 GLN A C 1
ATOM 2085 O O . GLN A 1 270 ? 45.947 -6.011 -34.398 1.00 85.12 270 GLN A O 1
ATOM 2090 N N . SER A 1 271 ? 46.816 -5.066 -36.242 1.00 88.06 271 SER A N 1
ATOM 2091 C CA . SER A 1 271 ? 47.636 -4.097 -35.506 1.00 88.06 271 SER A CA 1
ATOM 2092 C C . SER A 1 271 ? 46.779 -3.121 -34.697 1.00 88.06 271 SER A C 1
ATOM 2094 O O . SER A 1 271 ? 47.094 -2.871 -33.538 1.00 88.06 271 SER A O 1
ATOM 2096 N N . LEU A 1 272 ? 45.685 -2.596 -35.260 1.00 90.44 272 LEU A N 1
ATOM 2097 C CA . LEU A 1 272 ? 44.780 -1.684 -34.546 1.00 90.44 272 LEU A CA 1
ATOM 2098 C C . LEU A 1 272 ? 44.047 -2.374 -33.388 1.00 90.44 272 LEU A C 1
ATOM 2100 O O . LEU A 1 272 ? 43.889 -1.785 -32.319 1.00 90.44 272 LEU A O 1
ATOM 2104 N N . LEU A 1 273 ? 43.639 -3.632 -33.569 1.00 91.06 273 LEU A N 1
ATOM 2105 C CA . LEU A 1 273 ? 43.062 -4.447 -32.497 1.00 91.06 273 LEU A CA 1
ATOM 2106 C C . LEU A 1 273 ? 44.069 -4.703 -31.370 1.00 91.06 273 LEU A C 1
ATOM 2108 O O . LEU A 1 273 ? 43.695 -4.658 -30.197 1.00 91.06 273 LEU A O 1
ATOM 2112 N N . SER A 1 274 ? 45.339 -4.933 -31.712 1.00 88.25 274 SER A N 1
ATOM 2113 C CA . SER A 1 274 ? 46.421 -5.075 -30.734 1.00 88.25 274 SER A CA 1
ATOM 2114 C C . SER A 1 274 ? 46.692 -3.765 -29.989 1.00 88.25 274 SER A C 1
ATOM 2116 O O . SER A 1 274 ? 46.842 -3.784 -28.768 1.00 88.25 274 SER A O 1
ATOM 2118 N N . ASP A 1 275 ? 46.710 -2.627 -30.689 1.00 90.12 275 ASP A N 1
ATOM 2119 C CA . ASP A 1 275 ? 46.886 -1.303 -30.079 1.00 90.12 275 ASP A CA 1
ATOM 2120 C C . ASP A 1 275 ? 45.749 -0.990 -29.089 1.00 90.12 275 ASP A C 1
ATOM 2122 O O . ASP A 1 275 ? 45.990 -0.489 -27.987 1.00 90.12 275 ASP A O 1
ATOM 2126 N N . LEU A 1 276 ? 44.508 -1.326 -29.455 1.00 92.50 276 LEU A N 1
ATOM 2127 C CA . LEU A 1 276 ? 43.334 -1.143 -28.603 1.00 92.50 276 LEU A CA 1
ATOM 2128 C C . LEU A 1 276 ? 43.361 -2.076 -27.383 1.00 92.50 276 LEU A C 1
ATOM 2130 O O . LEU A 1 276 ? 43.094 -1.636 -26.268 1.00 92.50 276 LEU A O 1
ATOM 2134 N N . ALA A 1 277 ? 43.752 -3.339 -27.569 1.00 89.44 277 ALA A N 1
ATOM 2135 C CA . ALA A 1 277 ? 43.935 -4.288 -26.471 1.00 89.44 277 ALA A CA 1
ATOM 2136 C C . ALA A 1 277 ? 45.034 -3.842 -25.491 1.00 89.44 277 ALA A C 1
ATOM 2138 O O . ALA A 1 277 ? 44.891 -3.998 -24.279 1.00 89.44 277 ALA A O 1
ATOM 2139 N N . ALA A 1 278 ? 46.125 -3.261 -26.000 1.00 88.94 278 ALA A N 1
ATOM 2140 C CA . ALA A 1 278 ? 47.189 -2.712 -25.169 1.00 88.94 278 ALA A CA 1
ATOM 2141 C C . ALA A 1 278 ? 46.710 -1.497 -24.358 1.00 88.94 278 ALA A C 1
ATOM 2143 O O . ALA A 1 278 ? 47.080 -1.357 -23.192 1.00 88.94 278 ALA A O 1
ATOM 2144 N N . LEU A 1 279 ? 45.870 -0.638 -24.943 1.00 90.69 279 LEU A N 1
ATOM 2145 C CA . LEU A 1 279 ? 45.261 0.494 -24.241 1.00 90.69 279 LEU A CA 1
ATOM 2146 C C . LEU A 1 279 ? 44.325 0.025 -23.114 1.00 90.69 279 LEU A C 1
ATOM 2148 O O . LEU A 1 279 ? 44.464 0.479 -21.980 1.00 90.69 279 LEU A O 1
ATOM 2152 N N . GLU A 1 280 ? 43.441 -0.931 -23.407 1.00 91.50 280 GLU A N 1
ATOM 2153 C CA . GLU A 1 280 ? 42.542 -1.572 -22.436 1.00 91.50 280 GLU A CA 1
ATOM 2154 C C . GLU A 1 280 ? 43.328 -2.197 -21.268 1.00 91.50 280 GLU A C 1
ATOM 2156 O O . GLU A 1 280 ? 43.020 -1.974 -20.092 1.00 91.50 280 GLU A O 1
ATOM 2161 N N . HIS A 1 281 ? 44.399 -2.933 -21.583 1.00 88.88 281 HIS A N 1
ATOM 2162 C CA . HIS A 1 281 ? 45.257 -3.550 -20.576 1.00 88.88 281 HIS A CA 1
ATOM 2163 C C . HIS A 1 281 ? 45.962 -2.511 -19.700 1.00 88.88 281 HIS A C 1
ATOM 2165 O O . HIS A 1 281 ? 45.995 -2.676 -18.485 1.00 88.88 281 HIS A O 1
ATOM 2171 N N . ARG A 1 282 ? 46.478 -1.419 -20.281 1.00 89.00 282 ARG A N 1
ATOM 2172 C CA . ARG A 1 282 ? 47.127 -0.336 -19.521 1.00 89.00 282 ARG A CA 1
ATOM 2173 C C . ARG A 1 282 ? 46.178 0.311 -18.516 1.00 89.00 282 ARG A C 1
ATOM 2175 O O . ARG A 1 282 ? 46.577 0.521 -17.377 1.00 89.00 282 ARG A O 1
ATOM 2182 N N . ILE A 1 283 ? 44.941 0.586 -18.926 1.00 89.62 283 ILE A N 1
ATOM 2183 C CA . ILE A 1 283 ? 43.909 1.164 -18.054 1.00 89.62 283 ILE A CA 1
ATOM 2184 C C . ILE A 1 283 ? 43.577 0.217 -16.894 1.00 89.62 283 ILE A C 1
ATOM 2186 O O . ILE A 1 283 ? 43.437 0.649 -15.753 1.00 89.62 283 ILE A O 1
ATOM 2190 N N . THR A 1 284 ? 43.480 -1.081 -17.180 1.00 89.12 284 THR A N 1
ATOM 2191 C CA . THR A 1 284 ? 43.089 -2.089 -16.186 1.00 89.12 284 THR A CA 1
ATOM 2192 C C . THR A 1 284 ? 44.228 -2.447 -15.226 1.00 89.12 284 THR A C 1
ATOM 2194 O O . THR A 1 284 ? 43.981 -2.708 -14.051 1.00 89.12 284 THR A O 1
ATOM 2197 N N . ALA A 1 285 ? 45.472 -2.481 -15.714 1.00 86.88 285 ALA A N 1
ATOM 2198 C CA . ALA A 1 285 ? 46.641 -2.885 -14.937 1.00 86.88 285 ALA A CA 1
ATOM 2199 C C . ALA A 1 285 ? 47.065 -1.830 -13.908 1.00 86.88 285 ALA A C 1
ATOM 2201 O O . ALA A 1 285 ? 47.498 -2.194 -12.817 1.00 86.88 285 ALA A O 1
ATOM 2202 N N . ASP A 1 286 ? 46.922 -0.544 -14.238 1.00 85.12 286 ASP A N 1
ATOM 2203 C CA . ASP A 1 286 ? 47.200 0.543 -13.302 1.00 85.12 286 ASP A CA 1
ATOM 2204 C C . ASP A 1 286 ? 46.202 1.704 -13.464 1.00 85.12 286 ASP A C 1
ATOM 2206 O O . ASP A 1 286 ? 46.505 2.725 -14.087 1.00 85.12 286 ASP A O 1
ATOM 2210 N N . PRO A 1 287 ? 44.999 1.580 -12.872 1.00 80.62 287 PRO A N 1
ATOM 2211 C CA . PRO A 1 287 ? 44.003 2.648 -12.879 1.00 80.62 287 PRO A CA 1
ATOM 2212 C C . PRO A 1 287 ? 44.486 3.924 -12.166 1.00 80.62 287 PRO A C 1
ATOM 2214 O O . PRO A 1 287 ? 43.910 4.992 -12.352 1.00 80.62 287 PRO A O 1
ATOM 2217 N N . GLY A 1 288 ? 45.506 3.822 -11.303 1.00 78.62 288 GLY A N 1
ATOM 2218 C CA . GLY A 1 288 ? 46.048 4.936 -10.524 1.00 78.62 288 GLY A CA 1
ATOM 2219 C C . GLY A 1 288 ? 47.080 5.777 -11.275 1.00 78.62 288 GLY A C 1
ATOM 2220 O O . GLY A 1 288 ? 47.293 6.924 -10.893 1.00 78.62 288 GLY A O 1
ATOM 2221 N N . ALA A 1 289 ? 47.675 5.248 -12.347 1.00 80.31 289 ALA A N 1
ATOM 2222 C CA . ALA A 1 289 ? 48.694 5.937 -13.142 1.00 80.31 289 ALA A CA 1
ATOM 2223 C C . ALA A 1 289 ? 48.164 7.109 -13.985 1.00 80.31 289 ALA A C 1
ATOM 2225 O O . ALA A 1 289 ? 48.955 7.877 -14.533 1.00 80.31 289 ALA A O 1
ATOM 2226 N N . PHE A 1 290 ? 46.843 7.248 -14.119 1.00 81.94 290 PHE A N 1
ATOM 2227 C CA . PHE A 1 290 ? 46.220 8.242 -14.989 1.00 81.94 290 PHE A CA 1
ATOM 2228 C C . PHE A 1 290 ? 45.549 9.339 -14.159 1.00 81.94 290 PHE A C 1
ATOM 2230 O O . PHE A 1 290 ? 44.360 9.261 -13.854 1.00 81.94 290 PHE A O 1
ATOM 2237 N N . GLU A 1 291 ? 46.307 10.381 -13.803 1.00 68.56 291 GLU A N 1
ATOM 2238 C CA . GLU A 1 291 ? 45.750 11.579 -13.150 1.00 68.56 291 GLU A CA 1
ATOM 2239 C C . GLU A 1 291 ? 44.845 12.382 -14.101 1.00 68.56 291 GLU A C 1
ATOM 2241 O O . GLU A 1 291 ? 43.858 12.977 -13.667 1.00 68.56 291 GLU A O 1
ATOM 2246 N N . GLN A 1 292 ? 45.134 12.347 -15.406 1.00 78.81 292 GLN A N 1
ATOM 2247 C CA . GLN A 1 292 ? 44.349 12.989 -16.462 1.00 78.81 292 GLN A CA 1
ATOM 2248 C C . GLN A 1 292 ? 43.965 11.959 -17.530 1.00 78.81 292 GLN A C 1
ATOM 2250 O O . GLN A 1 292 ? 44.800 11.179 -17.989 1.00 78.81 292 GLN A O 1
ATOM 2255 N N . THR A 1 293 ? 42.692 11.947 -17.926 1.00 89.06 293 THR A N 1
ATOM 2256 C CA . THR A 1 293 ? 42.138 11.012 -18.923 1.00 89.06 293 THR A CA 1
ATOM 2257 C C . THR A 1 293 ? 42.169 11.559 -20.349 1.00 89.06 293 THR A C 1
ATOM 2259 O O . THR A 1 293 ? 41.912 10.808 -21.290 1.00 89.06 293 THR A O 1
ATOM 2262 N N . ASP A 1 294 ? 42.539 12.829 -20.534 1.00 87.19 294 ASP A N 1
ATOM 2263 C CA . ASP A 1 294 ? 42.572 13.504 -21.837 1.00 87.19 294 ASP A CA 1
ATOM 2264 C C . ASP A 1 294 ? 43.482 12.788 -22.848 1.00 87.19 294 ASP A C 1
ATOM 2266 O O . ASP A 1 294 ? 43.110 12.623 -24.016 1.00 87.19 294 ASP A O 1
ATOM 2270 N N . ASP A 1 295 ? 44.627 12.275 -22.393 1.00 85.12 295 ASP A N 1
ATOM 2271 C CA . ASP A 1 295 ? 45.557 11.495 -23.218 1.00 85.12 295 ASP A CA 1
ATOM 2272 C C . A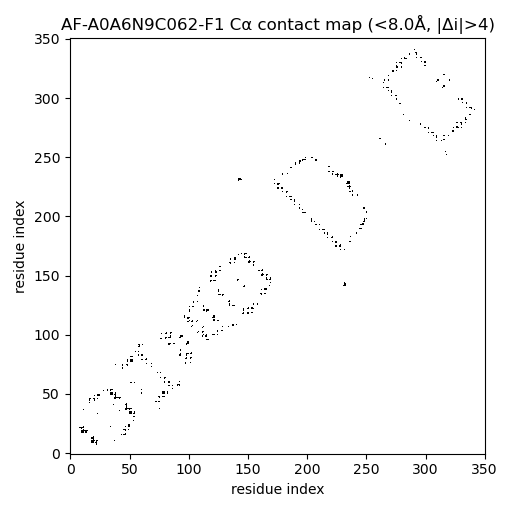SP A 1 295 ? 44.959 10.144 -23.646 1.00 85.12 295 ASP A C 1
ATOM 2274 O O . ASP A 1 295 ? 45.128 9.718 -24.792 1.00 85.12 295 ASP A O 1
ATOM 2278 N N . LEU A 1 296 ? 44.209 9.476 -22.760 1.00 90.06 296 LEU A N 1
ATOM 2279 C CA . LEU A 1 296 ? 43.538 8.204 -23.059 1.00 90.06 296 LEU A CA 1
ATOM 2280 C C . LEU A 1 296 ? 42.398 8.404 -24.059 1.00 90.06 296 LEU A C 1
ATOM 2282 O O . LEU A 1 296 ? 42.289 7.655 -25.031 1.00 90.06 296 LEU A O 1
ATOM 2286 N N . THR A 1 297 ? 41.587 9.442 -23.857 1.00 90.81 297 THR A N 1
ATOM 2287 C CA . THR A 1 297 ? 40.495 9.820 -24.761 1.00 90.81 297 THR A CA 1
ATOM 2288 C C . THR A 1 297 ? 41.032 10.206 -26.137 1.00 90.81 297 THR A C 1
ATOM 2290 O O . THR A 1 297 ? 40.494 9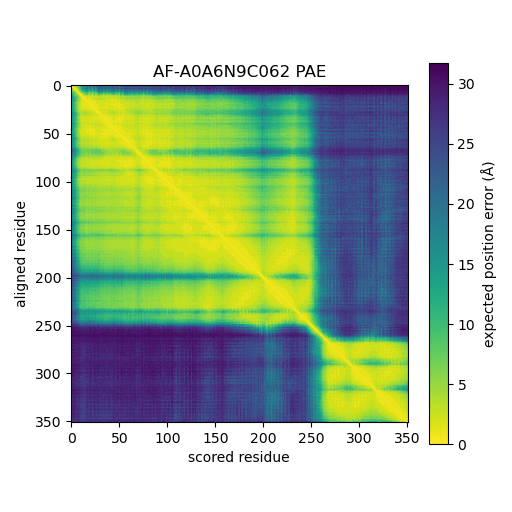.776 -27.160 1.00 90.81 297 THR A O 1
ATOM 2293 N N . SER A 1 298 ? 42.123 10.974 -26.182 1.00 89.06 298 SER A N 1
ATOM 2294 C CA . SER A 1 298 ? 42.788 11.350 -27.433 1.00 89.06 298 SER A CA 1
ATOM 2295 C C . SER A 1 298 ? 43.328 10.124 -28.166 1.00 89.06 298 SER A C 1
ATOM 2297 O O . SER A 1 298 ? 43.097 9.975 -29.367 1.00 89.06 298 SER A O 1
ATOM 2299 N N . ARG A 1 299 ? 43.960 9.190 -27.443 1.00 89.69 299 ARG A N 1
ATOM 2300 C CA . ARG A 1 299 ? 44.483 7.948 -28.023 1.00 89.69 299 ARG A CA 1
ATOM 2301 C C . ARG A 1 299 ? 43.381 7.016 -28.525 1.00 89.69 299 ARG A C 1
ATOM 2303 O O . ARG A 1 299 ? 43.527 6.418 -29.589 1.00 89.69 299 ARG A O 1
ATOM 2310 N N . LEU A 1 300 ? 42.270 6.905 -27.798 1.00 94.25 300 LEU A N 1
ATOM 2311 C CA . LEU A 1 300 ? 41.115 6.109 -28.213 1.00 94.25 300 LEU A CA 1
ATOM 2312 C C . LEU A 1 300 ? 40.476 6.680 -29.494 1.00 94.25 300 LEU A C 1
ATOM 2314 O O . LEU A 1 300 ? 40.185 5.927 -30.424 1.00 94.25 300 LEU A O 1
ATOM 2318 N N . ARG A 1 301 ? 40.339 8.012 -29.589 1.00 91.31 301 ARG A N 1
ATOM 2319 C CA . ARG A 1 301 ? 39.863 8.699 -30.805 1.00 91.31 301 ARG A CA 1
ATOM 2320 C C . ARG A 1 301 ? 40.812 8.523 -31.989 1.00 91.31 301 ARG A C 1
ATOM 2322 O O . ARG A 1 301 ? 40.345 8.321 -33.105 1.00 91.31 301 ARG A O 1
ATOM 2329 N N . GLU A 1 302 ? 42.123 8.567 -31.762 1.00 91.12 302 GLU A N 1
ATOM 2330 C CA . GLU A 1 302 ? 43.129 8.311 -32.801 1.00 91.12 302 GLU A CA 1
ATOM 2331 C C . GLU A 1 302 ? 42.992 6.891 -33.374 1.00 91.12 302 GLU A C 1
ATOM 2333 O O . GLU A 1 302 ? 43.004 6.708 -34.592 1.00 91.12 302 GLU A O 1
ATOM 2338 N N . LEU A 1 303 ? 42.793 5.884 -32.514 1.00 91.88 303 LEU A N 1
ATOM 2339 C CA . LEU A 1 303 ? 42.561 4.502 -32.946 1.00 91.88 303 LEU A CA 1
ATOM 2340 C C . LEU A 1 303 ? 41.252 4.351 -33.729 1.00 91.88 303 LEU A C 1
ATOM 2342 O O . LEU A 1 303 ? 41.233 3.647 -34.737 1.00 91.88 303 LEU A O 1
ATOM 2346 N N . GLN A 1 304 ? 40.185 5.043 -33.319 1.00 94.19 304 GLN A N 1
ATOM 2347 C CA . GLN A 1 304 ? 38.927 5.077 -34.069 1.00 94.19 304 GLN A CA 1
ATOM 2348 C C . GLN A 1 304 ? 39.094 5.731 -35.443 1.00 94.19 304 GLN A C 1
ATOM 2350 O O . GLN A 1 304 ? 38.599 5.202 -36.433 1.00 94.19 304 GLN A O 1
ATOM 2355 N N . ALA A 1 305 ? 39.800 6.860 -35.517 1.00 87.94 305 ALA A N 1
ATOM 2356 C CA . ALA A 1 305 ? 40.036 7.570 -36.769 1.00 87.94 305 ALA A CA 1
ATOM 2357 C C . ALA A 1 305 ? 40.848 6.715 -37.752 1.00 87.94 305 ALA A C 1
ATOM 2359 O O . ALA A 1 305 ? 40.454 6.578 -38.907 1.00 87.94 305 ALA A O 1
ATOM 2360 N N . ARG A 1 306 ? 41.926 6.073 -37.274 1.00 89.31 306 ARG A N 1
ATOM 2361 C CA . ARG A 1 306 ? 42.729 5.134 -38.074 1.00 89.31 306 ARG A CA 1
ATOM 2362 C C . ARG A 1 306 ? 41.893 3.941 -38.535 1.00 89.31 306 ARG A C 1
ATOM 2364 O O . ARG A 1 306 ? 41.987 3.549 -39.692 1.00 89.31 306 ARG A O 1
ATOM 2371 N N . TRP A 1 307 ? 41.057 3.381 -37.660 1.00 90.88 307 TRP A N 1
ATOM 2372 C CA . TRP A 1 307 ? 40.151 2.292 -38.024 1.00 90.88 307 TRP A CA 1
ATOM 2373 C C . TRP A 1 307 ? 39.191 2.694 -39.147 1.00 90.88 307 TRP A C 1
ATOM 2375 O O . TRP A 1 307 ? 39.092 1.975 -40.138 1.00 90.88 307 TRP A O 1
ATOM 2385 N N . SER A 1 308 ? 38.529 3.847 -39.025 1.00 87.50 308 SER A N 1
ATOM 2386 C CA . SER A 1 308 ? 37.613 4.360 -40.049 1.00 87.50 308 SER A CA 1
ATOM 2387 C C . SER A 1 308 ? 38.327 4.646 -41.371 1.00 87.50 308 SER A C 1
ATOM 2389 O O . SER A 1 308 ? 37.856 4.210 -42.412 1.00 87.50 308 SER A O 1
ATOM 2391 N N . GLU A 1 309 ? 39.501 5.287 -41.338 1.00 81.94 309 GLU A N 1
ATOM 2392 C CA . GLU A 1 309 ? 40.293 5.569 -42.545 1.00 81.94 309 GLU A CA 1
ATOM 2393 C C . GLU A 1 309 ? 40.691 4.283 -43.288 1.00 81.94 309 GLU A C 1
ATOM 2395 O O . GLU A 1 309 ? 40.683 4.236 -44.520 1.00 81.94 309 GLU A O 1
ATOM 2400 N N . HIS A 1 310 ? 41.035 3.224 -42.549 1.00 82.12 310 HIS A N 1
ATOM 2401 C CA . HIS A 1 310 ? 41.314 1.918 -43.138 1.00 82.12 310 HIS A CA 1
ATOM 2402 C C . HIS A 1 310 ? 40.041 1.247 -43.669 1.00 82.12 310 HIS A C 1
ATOM 2404 O O . HIS A 1 310 ? 40.063 0.745 -44.790 1.00 82.12 310 HIS A O 1
ATOM 2410 N N . ALA A 1 311 ? 38.937 1.292 -42.919 1.00 80.88 311 ALA A N 1
ATOM 2411 C CA . ALA A 1 311 ? 37.653 0.713 -43.313 1.00 80.88 311 ALA A CA 1
ATOM 2412 C C . ALA A 1 311 ? 37.044 1.375 -44.563 1.00 80.88 311 ALA A C 1
ATOM 2414 O O . ALA A 1 311 ? 36.396 0.694 -45.356 1.00 80.88 311 ALA A O 1
ATOM 2415 N N . ASP A 1 312 ? 37.289 2.673 -44.763 1.00 75.94 312 ASP A N 1
ATOM 2416 C CA . ASP A 1 312 ? 36.866 3.421 -45.953 1.00 75.94 312 ASP A CA 1
ATOM 2417 C C . ASP A 1 312 ? 37.614 2.975 -47.221 1.00 75.94 312 ASP A C 1
ATOM 2419 O O . ASP A 1 312 ? 37.082 3.067 -48.329 1.00 75.94 312 ASP A O 1
ATOM 2423 N N . ARG A 1 313 ? 38.859 2.501 -47.075 1.00 77.56 313 ARG A N 1
ATOM 2424 C CA . ARG A 1 313 ? 39.676 1.984 -48.186 1.00 77.56 313 ARG A CA 1
ATOM 2425 C C . ARG A 1 313 ? 39.384 0.515 -48.464 1.00 77.56 313 ARG A C 1
ATOM 2427 O O . ARG A 1 313 ? 39.317 0.118 -49.625 1.00 77.56 313 ARG A O 1
ATOM 2434 N N . GLU A 1 314 ? 39.234 -0.276 -47.408 1.00 80.62 314 GLU A N 1
ATOM 2435 C CA . GLU A 1 314 ? 38.972 -1.707 -47.481 1.00 80.62 314 GLU A CA 1
ATOM 2436 C C . GLU A 1 314 ? 38.162 -2.142 -46.251 1.00 80.62 314 GLU A C 1
ATOM 2438 O O . GLU A 1 314 ? 38.643 -1.996 -45.126 1.00 80.62 314 GLU A O 1
ATOM 2443 N N . PRO A 1 315 ? 36.935 -2.662 -46.420 1.00 75.94 315 PRO A N 1
ATOM 2444 C CA . PRO A 1 315 ? 36.092 -2.999 -45.283 1.00 75.94 315 PRO A CA 1
ATOM 2445 C C . PRO A 1 315 ? 36.703 -4.162 -44.477 1.00 75.94 315 PRO A C 1
ATOM 2447 O O . PRO A 1 315 ? 37.056 -5.186 -45.066 1.00 75.94 315 PRO A O 1
ATOM 2450 N N . PRO A 1 316 ? 36.804 -4.048 -43.137 1.00 78.62 316 PRO A N 1
ATOM 2451 C CA . PRO A 1 316 ? 37.301 -5.129 -42.290 1.00 78.62 316 PRO A CA 1
ATOM 2452 C C . PRO A 1 316 ? 36.370 -6.343 -42.349 1.00 78.62 316 PRO A C 1
ATOM 2454 O O . PRO A 1 316 ? 35.163 -6.215 -42.590 1.00 78.62 316 PRO A O 1
ATOM 2457 N N . ALA A 1 317 ? 36.903 -7.531 -42.056 1.00 76.81 317 ALA A N 1
ATOM 2458 C CA . ALA A 1 317 ? 36.068 -8.718 -41.927 1.00 76.81 317 ALA A CA 1
ATOM 2459 C C . ALA A 1 317 ? 35.028 -8.516 -40.807 1.00 76.81 317 ALA A C 1
ATOM 2461 O O . ALA A 1 317 ? 35.324 -7.928 -39.764 1.00 76.81 317 ALA A O 1
ATOM 2462 N N . GLY A 1 318 ? 33.805 -9.033 -40.983 1.00 67.12 318 GLY A N 1
ATOM 2463 C CA . GLY A 1 318 ? 32.707 -8.806 -40.029 1.00 67.12 318 GLY A CA 1
ATOM 2464 C C . GLY A 1 318 ? 33.035 -9.199 -38.581 1.00 67.12 318 GLY A C 1
ATOM 2465 O O . GLY A 1 318 ? 32.627 -8.511 -37.647 1.00 67.12 318 GLY A O 1
ATOM 2466 N N . ALA A 1 319 ? 33.839 -10.251 -38.393 1.00 70.81 319 ALA A N 1
ATOM 2467 C CA . ALA A 1 319 ? 34.328 -10.662 -37.078 1.00 70.81 319 ALA A CA 1
ATOM 2468 C C . ALA A 1 319 ? 35.273 -9.621 -36.443 1.00 70.81 319 ALA A C 1
ATOM 2470 O O . ALA A 1 319 ? 35.163 -9.337 -35.252 1.00 70.81 319 ALA A O 1
ATOM 2471 N N . GLU A 1 320 ? 36.163 -9.009 -37.227 1.00 78.12 320 GLU A N 1
ATOM 2472 C CA . GLU A 1 320 ? 37.110 -7.990 -36.753 1.00 78.12 320 GLU A CA 1
ATOM 2473 C C . GLU A 1 320 ? 36.395 -6.679 -36.410 1.00 78.12 320 GLU A C 1
ATOM 2475 O O . GLU A 1 320 ? 36.698 -6.059 -35.391 1.00 78.12 320 GLU A O 1
ATOM 2480 N N . ALA A 1 321 ? 35.390 -6.295 -37.205 1.00 79.12 321 ALA A N 1
ATOM 2481 C CA . ALA A 1 321 ? 34.546 -5.133 -36.932 1.00 79.12 321 ALA A CA 1
ATOM 2482 C C . ALA A 1 321 ? 33.747 -5.272 -35.629 1.00 79.12 321 ALA A C 1
ATOM 2484 O O . ALA A 1 321 ? 33.632 -4.303 -34.874 1.00 79.12 321 ALA A O 1
ATOM 2485 N N . GLY A 1 322 ? 33.227 -6.471 -35.347 1.00 74.94 322 GLY A N 1
ATOM 2486 C CA . GLY A 1 322 ? 32.586 -6.783 -34.069 1.00 74.94 322 GLY A CA 1
ATOM 2487 C C . GLY A 1 322 ? 33.567 -6.663 -32.902 1.00 74.94 322 GLY A C 1
ATOM 2488 O O . GLY A 1 322 ? 33.322 -5.912 -31.960 1.00 74.94 322 GLY A O 1
ATOM 2489 N N . VAL A 1 323 ? 34.732 -7.312 -33.008 1.00 85.00 323 VAL A N 1
ATOM 2490 C CA . VAL A 1 323 ? 35.756 -7.296 -31.948 1.00 85.00 323 VAL A CA 1
ATOM 2491 C C . VAL A 1 323 ? 36.251 -5.875 -31.659 1.00 85.00 323 VAL A C 1
ATOM 2493 O O . VAL A 1 323 ? 36.415 -5.514 -30.491 1.00 85.00 323 VAL A O 1
ATOM 2496 N N . PHE A 1 324 ? 36.478 -5.058 -32.692 1.00 90.19 324 PHE A N 1
ATOM 2497 C CA . PHE A 1 324 ? 36.894 -3.667 -32.519 1.00 90.19 324 PHE A CA 1
ATOM 2498 C C . PHE A 1 324 ? 35.820 -2.856 -31.794 1.00 90.19 324 PHE A C 1
ATOM 2500 O O . PHE A 1 324 ? 36.134 -2.166 -30.828 1.00 90.19 324 PHE A O 1
ATOM 2507 N N . ARG A 1 325 ? 34.552 -2.977 -32.207 1.00 88.25 325 ARG A N 1
ATOM 2508 C CA . ARG A 1 325 ? 33.417 -2.267 -31.598 1.00 88.25 325 ARG A CA 1
ATOM 2509 C C . ARG A 1 325 ? 33.268 -2.602 -30.115 1.00 88.25 325 ARG A C 1
ATOM 2511 O O . ARG A 1 325 ? 33.190 -1.692 -29.292 1.00 88.25 325 ARG A O 1
ATOM 2518 N N . ASP A 1 326 ? 33.306 -3.887 -29.775 1.00 86.50 326 ASP A N 1
ATOM 2519 C CA . ASP A 1 326 ? 33.150 -4.357 -28.397 1.00 86.50 326 ASP A CA 1
ATOM 2520 C C . ASP A 1 326 ? 34.307 -3.906 -27.501 1.00 86.50 326 ASP A C 1
ATOM 2522 O O . ASP A 1 326 ? 34.118 -3.554 -26.335 1.00 86.50 326 ASP A O 1
ATOM 2526 N N . ARG A 1 327 ? 35.540 -3.927 -28.019 1.00 91.19 327 ARG A N 1
ATOM 2527 C CA . ARG A 1 327 ? 36.717 -3.437 -27.284 1.00 91.19 327 ARG A CA 1
ATOM 2528 C C . ARG A 1 327 ? 36.723 -1.919 -27.162 1.00 91.19 327 ARG A C 1
ATOM 2530 O O . ARG A 1 327 ? 37.081 -1.400 -26.109 1.00 91.19 327 ARG A O 1
ATOM 2537 N N . TYR A 1 328 ? 36.305 -1.209 -28.204 1.00 94.19 328 TYR A N 1
ATOM 2538 C CA . TYR A 1 328 ? 36.225 0.247 -28.207 1.00 94.19 328 TYR A CA 1
ATOM 2539 C C . TYR A 1 328 ? 35.234 0.729 -27.149 1.00 94.19 328 TYR A C 1
ATOM 2541 O O . TYR A 1 328 ? 35.571 1.588 -26.336 1.00 94.19 328 TYR A O 1
ATOM 2549 N N . HIS A 1 329 ? 34.044 0.123 -27.109 1.00 90.00 329 HIS A N 1
ATOM 2550 C CA . HIS A 1 329 ? 33.022 0.462 -26.125 1.00 90.00 329 HIS A CA 1
ATOM 2551 C C . HIS A 1 329 ? 33.493 0.188 -24.693 1.00 90.00 329 HIS A C 1
ATOM 2553 O O . HIS A 1 329 ? 33.462 1.094 -23.866 1.00 90.00 329 HIS A O 1
ATOM 2559 N N . ARG A 1 330 ? 34.048 -1.003 -24.424 1.00 91.19 330 ARG A N 1
ATOM 2560 C CA . ARG A 1 330 ? 34.621 -1.327 -23.106 1.00 91.19 330 ARG A CA 1
ATOM 2561 C C . ARG A 1 330 ? 35.720 -0.355 -22.686 1.00 91.19 330 ARG A C 1
ATOM 2563 O O . ARG A 1 330 ? 35.741 0.102 -21.550 1.00 91.19 330 ARG A O 1
ATOM 2570 N N . THR A 1 331 ? 36.621 -0.005 -23.603 1.00 89.94 331 THR A N 1
ATOM 2571 C CA . THR A 1 331 ? 37.710 0.941 -23.317 1.00 89.94 331 THR A CA 1
ATOM 2572 C C . THR A 1 331 ? 37.162 2.332 -22.993 1.00 89.94 331 THR A C 1
ATOM 2574 O O . THR A 1 331 ? 37.660 2.988 -22.083 1.00 89.94 331 THR A O 1
ATOM 2577 N N . HIS A 1 332 ? 36.105 2.767 -23.681 1.00 94.44 332 HIS A N 1
ATOM 2578 C CA . HIS A 1 332 ? 35.421 4.026 -23.392 1.00 94.44 332 HIS A CA 1
ATOM 2579 C C . HIS A 1 332 ? 34.784 4.033 -21.994 1.00 94.44 332 HIS A C 1
ATOM 2581 O O . HIS A 1 332 ? 34.998 4.968 -21.226 1.00 94.44 332 HIS A O 1
ATOM 2587 N N . GLU A 1 333 ? 34.055 2.974 -21.628 1.00 92.31 333 GLU A N 1
ATOM 2588 C CA . GLU A 1 333 ? 33.449 2.840 -20.295 1.00 92.31 333 GLU A CA 1
ATOM 2589 C C . GLU A 1 333 ? 34.498 2.846 -19.173 1.00 92.31 333 GLU A C 1
ATOM 2591 O O . GLU A 1 333 ? 34.283 3.450 -18.119 1.00 92.31 333 GLU A O 1
ATOM 2596 N N . LEU A 1 334 ? 35.655 2.215 -19.403 1.00 91.62 334 LEU A N 1
ATOM 2597 C CA . LEU A 1 334 ? 36.774 2.228 -18.460 1.00 91.62 334 LEU A CA 1
ATOM 2598 C C . LEU A 1 334 ? 37.336 3.643 -18.252 1.00 91.62 334 LEU A C 1
ATOM 2600 O O . LEU A 1 334 ? 37.614 4.027 -17.115 1.00 91.62 334 LEU A O 1
ATOM 2604 N N . ILE A 1 335 ? 37.463 4.436 -19.321 1.00 92.31 335 ILE A N 1
ATOM 2605 C CA . ILE A 1 335 ? 37.906 5.836 -19.234 1.00 92.31 335 ILE A CA 1
ATOM 2606 C C . ILE A 1 335 ? 36.882 6.681 -18.458 1.00 92.31 335 ILE A C 1
ATOM 2608 O O . ILE A 1 335 ? 37.259 7.416 -17.548 1.00 92.31 335 ILE A O 1
ATOM 2612 N N . GLU A 1 336 ? 35.582 6.533 -18.726 1.00 91.94 336 GLU A N 1
ATOM 2613 C CA . GLU A 1 336 ? 34.536 7.256 -17.981 1.00 91.94 336 GLU A CA 1
ATOM 2614 C C . GLU A 1 336 ? 34.476 6.862 -16.495 1.00 91.94 336 GLU A C 1
ATOM 2616 O O . GLU A 1 336 ? 34.166 7.680 -15.620 1.00 91.94 336 GLU A O 1
ATOM 2621 N N . ALA A 1 337 ? 34.740 5.592 -16.179 1.00 90.75 337 ALA A N 1
ATOM 2622 C CA . ALA A 1 337 ? 34.847 5.126 -14.801 1.00 90.75 337 ALA A CA 1
ATOM 2623 C C . ALA A 1 337 ? 36.051 5.763 -14.086 1.00 90.75 337 ALA A C 1
ATOM 2625 O O . ALA A 1 337 ? 35.901 6.235 -12.955 1.00 90.75 337 ALA A O 1
ATOM 2626 N N . LEU A 1 338 ? 37.204 5.849 -14.759 1.00 91.06 338 LEU A N 1
ATOM 2627 C CA . LEU A 1 338 ? 38.392 6.546 -14.259 1.00 91.06 338 LEU A CA 1
ATOM 2628 C C . LEU A 1 338 ? 38.128 8.033 -14.001 1.00 91.06 338 LEU A C 1
ATOM 2630 O O . LEU A 1 338 ? 38.451 8.537 -12.927 1.00 91.06 338 LEU A O 1
ATOM 2634 N N . GLU A 1 339 ? 37.475 8.734 -14.929 1.00 90.81 339 GLU A N 1
ATOM 2635 C CA . GLU A 1 339 ? 37.135 10.153 -14.764 1.00 90.81 339 GLU A CA 1
ATOM 2636 C C . GLU A 1 339 ? 36.242 10.421 -13.557 1.00 90.81 339 GLU A C 1
ATOM 2638 O O . GLU A 1 339 ? 36.377 11.440 -12.874 1.00 90.81 339 GLU A O 1
ATOM 2643 N N . ARG A 1 340 ? 35.284 9.528 -13.300 1.00 91.06 340 ARG A N 1
ATOM 2644 C CA . ARG A 1 340 ? 34.432 9.624 -12.112 1.00 91.06 340 ARG A CA 1
ATOM 2645 C C . ARG A 1 340 ? 35.249 9.400 -10.846 1.00 91.06 340 ARG A C 1
ATOM 2647 O O . ARG A 1 340 ? 35.135 10.196 -9.919 1.00 91.06 340 ARG A O 1
ATOM 2654 N N . ALA A 1 341 ? 36.109 8.382 -10.833 1.00 88.94 341 ALA A N 1
ATOM 2655 C CA . ALA A 1 341 ? 36.968 8.087 -9.691 1.00 88.94 341 ALA A CA 1
ATOM 2656 C C . ALA A 1 341 ? 37.933 9.243 -9.367 1.00 88.94 341 ALA A C 1
ATOM 2658 O O . ALA A 1 341 ? 38.072 9.611 -8.200 1.00 88.94 341 ALA A O 1
ATOM 2659 N N . ASN A 1 342 ? 38.551 9.856 -10.381 1.00 88.19 342 ASN A N 1
ATOM 2660 C CA . ASN A 1 342 ? 39.458 10.992 -10.201 1.00 88.19 342 ASN A CA 1
ATOM 2661 C C . ASN A 1 342 ? 38.731 12.235 -9.676 1.00 88.19 342 ASN A C 1
ATOM 2663 O O . ASN A 1 342 ? 39.233 12.881 -8.757 1.00 88.19 342 ASN A O 1
ATOM 2667 N N . ARG A 1 343 ? 37.522 12.528 -10.176 1.00 88.75 343 ARG A N 1
ATOM 2668 C CA . ARG A 1 343 ? 36.681 13.613 -9.642 1.00 88.75 343 ARG A CA 1
ATOM 2669 C C . ARG A 1 343 ? 36.354 13.405 -8.167 1.00 88.75 343 ARG A C 1
ATOM 2671 O O . ARG A 1 343 ? 36.598 14.292 -7.361 1.00 88.75 343 ARG A O 1
ATOM 2678 N N . THR A 1 344 ? 35.909 12.205 -7.795 1.00 89.62 344 THR A N 1
ATOM 2679 C CA . THR A 1 344 ? 35.607 11.889 -6.392 1.00 89.62 344 THR A CA 1
ATOM 2680 C C . THR A 1 344 ? 36.836 12.018 -5.485 1.00 89.62 344 THR A C 1
ATOM 2682 O O . THR A 1 344 ? 36.709 12.483 -4.356 1.00 89.62 344 THR A O 1
ATOM 2685 N N . ARG A 1 345 ? 38.035 11.645 -5.960 1.00 87.44 345 ARG A N 1
ATOM 2686 C CA . ARG A 1 345 ? 39.286 11.843 -5.203 1.00 87.44 345 ARG A CA 1
ATOM 2687 C C . ARG A 1 345 ? 39.649 13.320 -5.047 1.00 87.44 345 ARG A C 1
ATOM 2689 O O . ARG A 1 345 ? 40.067 13.710 -3.962 1.00 87.44 345 ARG A O 1
ATOM 2696 N N . ALA A 1 346 ? 39.490 14.124 -6.097 1.00 86.88 346 ALA A N 1
ATOM 2697 C CA . ALA A 1 346 ? 39.757 15.560 -6.049 1.00 86.88 346 ALA A CA 1
ATOM 2698 C C . ALA A 1 346 ? 38.809 16.275 -5.073 1.00 86.88 346 ALA A C 1
ATOM 2700 O O . ALA A 1 346 ? 39.268 17.057 -4.244 1.00 86.88 346 ALA A O 1
ATOM 2701 N N . ASP A 1 347 ? 37.517 15.938 -5.109 1.00 87.69 347 ASP A N 1
ATOM 2702 C CA . ASP A 1 347 ? 36.512 16.483 -4.191 1.00 87.69 347 ASP A CA 1
ATOM 2703 C C . ASP A 1 347 ? 36.807 16.091 -2.733 1.00 87.69 347 ASP A C 1
ATOM 2705 O O . ASP A 1 347 ? 36.688 16.913 -1.828 1.00 87.69 347 ASP A O 1
ATOM 2709 N N . ALA A 1 348 ? 37.252 14.850 -2.499 1.00 84.75 348 ALA A N 1
ATOM 2710 C CA . ALA A 1 348 ? 37.637 14.372 -1.172 1.00 84.75 348 ALA A CA 1
ATOM 2711 C C . ALA A 1 348 ? 38.929 15.014 -0.637 1.00 84.75 348 ALA A C 1
ATOM 2713 O O . ALA A 1 348 ? 39.085 15.116 0.574 1.00 84.75 348 ALA A O 1
ATOM 2714 N N . ALA A 1 349 ? 39.849 15.437 -1.509 1.00 82.12 349 ALA A N 1
ATOM 2715 C CA . ALA A 1 349 ? 41.078 16.135 -1.121 1.00 82.12 349 ALA A CA 1
ATOM 2716 C C . ALA A 1 349 ? 40.867 17.638 -0.844 1.00 82.12 349 ALA A C 1
ATOM 2718 O O . ALA A 1 349 ? 41.758 18.285 -0.296 1.00 82.12 349 ALA A O 1
ATOM 2719 N N . ALA A 1 350 ? 39.719 18.196 -1.245 1.00 79.94 350 ALA A N 1
ATOM 2720 C CA . ALA A 1 350 ? 39.365 19.604 -1.049 1.00 79.94 350 ALA A CA 1
ATOM 2721 C C . ALA A 1 350 ? 38.555 19.870 0.241 1.00 79.94 350 ALA A C 1
ATOM 2723 O O . ALA A 1 350 ? 38.301 21.033 0.567 1.00 79.94 350 ALA A O 1
ATOM 2724 N N . LEU A 1 351 ? 38.140 18.806 0.940 1.00 70.50 351 LEU A N 1
ATOM 2725 C CA . LEU A 1 351 ? 37.462 18.809 2.243 1.00 70.50 351 LEU A CA 1
ATOM 2726 C C . LEU A 1 351 ? 38.473 18.594 3.372 1.00 70.50 351 LEU A C 1
ATOM 2728 O O . LEU A 1 351 ? 38.273 19.214 4.443 1.00 70.50 351 LEU A O 1
#

Sequence (351 aa):
MLSRLFRRKPKLTDADASRRREAVLALDASEQAAFLGVARDDADATVRAAAIARITSPETLGAMLDEPTPPGRGDQVAAIADRLAELGSDHPFASHPHVLVARFRMRPDHQSLAAIADPEQAARALLSVQDHDTRASLAQAIRDESRLAALEHVTRTRDKAVHRIARDHLVELKRLRQERDELVQRAESLLASADRVRPDDAQLAAKCDVLRREWDTILTGLERNATALEPFHHPGASVEALRARFHLPELALPAPPPSGEDGPALRSFQSLLSDLAALEHRITADPGAFEQTDDLTSRLRELQARWSEHADREPPAGAEAGVFRDRYHRTHELIEALERANRTRADAAAL

Secondary structure (DSSP, 8-state):
-GGGTT-PPPPTT-SSHHHHHHHHHHS-TT-HHHHHHHHHH-S-HHHHHHHHTT---HHHHHHHHHS-PPTT-HHHHHHHHHHHHHT-SSSGGGG-HHHHHHHHHHS--HHHHHH---HHHHHHHHHH---HHHHHHHHHH---HHHHHHHHHHHTTT-HHHHHHHHHHHHHHHHHHHHHHHHHHHHHHHHHHHTT--TT-TTHHHHHHHHHHHHHHHHHHHHHHHHHHGGGT-----HHHHHTT----------PPPS----HHHHHHHHHHHHHHHHHHHHHH-TTS-S-SHHHHHHHHHHHHHHHHHHHHSPPPHHHHHHHHHHHHHHHHHHHHHHHHHHHHHHHH--

Nearest PDB structures (foldseek):
  6hc2-assembly4_S  TM=1.555E-01  e=3.291E-01  Homo sapiens
  8bbg-assembly1_A  TM=2.001E-01  e=4.345E+00  Homo sapiens
  8p2m-assembly1_A  TM=1.786E-01  e=9.305E+00  Caenorhabditis elegans

Foldseek 3Di:
DCPVVPPPQQDCPDPDLVSVLSNLVPDDLVVLVVLLCQLPDPPDLSSNLSSLLSHQDLVSLVVVLPPDAPPPNVSSNLSSLLSNLVNPQPDPCCLPLSVLLNVCLVPPDLVSLVSNPQLLSSLVSLLSNPDPVSSLVSLLLDQALNNLVSNLVVCVPPPPSSNVSSVVSNVQLVVLVVQLVVLVVQLVVLLVVQVPQDLPDPCQVVSVVVSVVSLVVSLVSQVVSQVVCVSNVDHTDDSVVSVVSDDHDDNPFPDPDPPDDDDPLVVQLVVLLVQLVVLLCVCVVCVPVPLDLPVSVVSLVVSVVSQVVSCVVPNDGPVSVVSNVVSSVSSVVSSVVSVVVSVVVVVVVVD